Protein AF-A0A5J5BZG3-F1 (afdb_monomer_lite)

InterPro domains:
  IPR000719 Protein kinase domain [PS50011] (159-309)
  IPR001245 Serine-threonine/tyrosine-protein kinase, catalytic domain [PF07714] (169-306)
  IPR001611 Leucine-rich repeat [PF00560] (78-97)
  IPR011009 Protein kinase-like domain superfamily [SSF56112] (166-306)
  IPR013210 Leucine-rich repeat-containing N-terminal, plant-type [PF08263] (5-47)
  IPR032675 Leucine-rich repeat domain superfamily [G3DSA:3.80.10.10] (4-97)
  IPR032675 Leucine-rich repeat domain superfamily [G3DSA:3.80.10.10] (98-155)
  IPR046959 Pollen receptor-like kinase 1-6/SFR4-like [PTHR48007] (164-306)

Foldseek 3Di:
DQLLVLLLQLLVQVLVFKDQPPCLSVPDDPPDPAAQSQCPRVQFHAPDSRHSQTATGACEPRQIEGADGLSNLSNQNYAEYHPAQYAYWFDPPPDPQPPATGADDPSCVSNVNHNYAAHEQYQGAHEHDPSCLVDAPRRHHNHPRYDAHPVYHDDDPPPVQWDFQDADPQFTWTWDQDPVRFIKIKGKGDAFPDDPVRVVVLLVVQQPDDDPQAFHFSDWHDHPRITITITHDAPQGFQVCCCPPPVPVQDPVLVVQQVVSNVVVQCCQPPVDVVRWDQPDDDRNQFTAHPVSHTHGYSINSVVRDPDD

Organism: NCBI:txid561372

Structure (mmCIF, N/CA/C/O backbone):
data_AF-A0A5J5BZG3-F1
#
_entry.id   AF-A0A5J5BZG3-F1
#
loop_
_atom_site.group_PDB
_atom_site.id
_atom_site.type_symbol
_atom_site.label_atom_id
_atom_site.label_alt_id
_atom_site.label_comp_id
_atom_site.label_asym_id
_atom_site.label_entity_id
_atom_site.label_seq_id
_atom_site.pdbx_PDB_ins_code
_atom_site.Cartn_x
_atom_site.Cartn_y
_atom_site.Cartn_z
_atom_site.occupancy
_atom_site.B_iso_or_equiv
_atom_site.auth_seq_id
_atom_site.auth_comp_id
_atom_site.auth_asym_id
_atom_site.auth_atom_id
_atom_site.pdbx_PDB_model_num
ATOM 1 N N . MET A 1 1 ? -19.077 17.916 19.188 1.00 52.56 1 MET A N 1
ATOM 2 C CA . MET A 1 1 ? -19.223 18.328 17.775 1.00 52.56 1 MET A CA 1
ATOM 3 C C . MET A 1 1 ? -18.261 17.581 16.859 1.00 52.56 1 MET A C 1
ATOM 5 O O . MET A 1 1 ? -18.703 16.560 16.374 1.00 52.56 1 MET A O 1
ATOM 9 N N . ALA A 1 2 ? -16.984 17.953 16.671 1.00 61.12 2 ALA A N 1
ATOM 10 C CA . ALA A 1 2 ? -16.122 17.246 15.695 1.00 61.12 2 ALA A CA 1
ATOM 11 C C . ALA A 1 2 ? -15.891 15.746 16.009 1.00 61.12 2 ALA A C 1
ATOM 13 O O . ALA A 1 2 ? -16.157 14.901 15.169 1.00 61.12 2 ALA A O 1
ATOM 14 N N . ALA A 1 3 ? -15.498 15.399 17.243 1.00 59.00 3 ALA A N 1
ATOM 15 C CA . ALA A 1 3 ? -15.232 13.999 17.615 1.00 59.00 3 ALA A CA 1
ATOM 16 C C . ALA A 1 3 ? -16.487 13.101 17.619 1.00 59.00 3 ALA A C 1
ATOM 18 O O . ALA A 1 3 ? -16.399 11.917 17.326 1.00 59.00 3 ALA A O 1
ATOM 19 N N . GLU A 1 4 ? -17.658 13.666 17.930 1.00 66.00 4 GLU A N 1
ATOM 20 C CA . GLU A 1 4 ? -18.931 12.927 17.881 1.00 66.00 4 GLU A CA 1
ATOM 21 C C . GLU A 1 4 ? -19.358 12.652 16.435 1.00 66.00 4 GLU A C 1
ATOM 23 O O . GLU A 1 4 ? -19.972 11.628 16.158 1.00 66.00 4 GLU A O 1
ATOM 28 N N . GLU A 1 5 ? -19.025 13.551 15.506 1.00 81.44 5 GLU A N 1
ATOM 29 C CA . GLU A 1 5 ? -19.254 13.349 14.075 1.00 81.44 5 GLU A CA 1
ATOM 30 C C . GLU A 1 5 ? -18.305 12.283 13.501 1.00 81.44 5 GLU A C 1
ATOM 32 O O . GLU A 1 5 ? -18.708 11.496 12.644 1.00 81.44 5 GLU A O 1
ATOM 37 N N . ASP A 1 6 ? -17.069 12.218 14.001 1.00 88.75 6 ASP A N 1
ATOM 38 C CA . ASP A 1 6 ? -16.073 11.229 13.580 1.00 88.75 6 ASP A CA 1
ATOM 39 C C . ASP A 1 6 ? -16.427 9.808 14.043 1.00 88.75 6 ASP A C 1
ATOM 41 O O . ASP A 1 6 ? -16.359 8.878 13.240 1.00 88.75 6 ASP A O 1
ATOM 45 N N . ASP A 1 7 ? -16.887 9.626 15.286 1.00 92.25 7 ASP A N 1
ATOM 46 C CA . ASP A 1 7 ? -17.322 8.309 15.781 1.00 92.25 7 ASP A CA 1
ATOM 47 C C . ASP A 1 7 ? -18.566 7.800 15.022 1.00 92.25 7 ASP A C 1
ATOM 49 O O . ASP A 1 7 ? -18.672 6.610 14.713 1.00 92.25 7 ASP A O 1
ATOM 53 N N . VAL A 1 8 ? -19.478 8.702 14.630 1.00 92.69 8 VAL A N 1
ATOM 54 C CA . VAL A 1 8 ? -20.603 8.365 13.740 1.00 92.69 8 VAL A CA 1
ATOM 55 C C . VAL A 1 8 ? -20.098 7.916 12.366 1.00 92.69 8 VAL A C 1
ATOM 57 O O . VAL A 1 8 ? -20.497 6.850 11.899 1.00 92.69 8 VAL A O 1
ATOM 60 N N . LYS A 1 9 ? -19.199 8.681 11.729 1.00 93.94 9 LYS A N 1
ATOM 61 C CA . LYS A 1 9 ? -18.601 8.315 10.428 1.00 93.94 9 LYS A CA 1
ATOM 62 C C . LYS A 1 9 ? -17.862 6.983 10.495 1.00 93.94 9 LYS A C 1
ATOM 64 O O . LYS A 1 9 ? -17.953 6.182 9.564 1.00 93.94 9 LYS A O 1
ATOM 69 N N . CYS A 1 10 ? -17.157 6.739 11.597 1.00 95.56 10 CYS A N 1
ATOM 70 C CA . CYS A 1 10 ? -16.441 5.499 11.836 1.00 95.56 10 CYS A CA 1
ATOM 71 C C . CYS A 1 10 ? -17.393 4.296 11.777 1.00 95.56 10 CYS A C 1
ATOM 73 O O . CYS A 1 10 ? -17.202 3.401 10.949 1.00 95.56 10 CYS A O 1
ATOM 75 N N . LEU A 1 11 ? -18.455 4.316 12.592 1.00 96.31 11 LEU A N 1
ATOM 76 C CA . LEU A 1 11 ? -19.418 3.217 12.691 1.00 96.31 11 LEU A CA 1
ATOM 77 C C . LEU A 1 11 ? -20.299 3.080 11.441 1.00 96.31 11 LEU A C 1
ATOM 79 O O . LEU A 1 11 ? -20.632 1.959 11.063 1.00 96.31 11 LEU A O 1
ATOM 83 N N . GLN A 1 12 ? -20.627 4.180 10.755 1.00 95.19 12 GLN A N 1
ATOM 84 C CA . GLN A 1 12 ? -21.309 4.131 9.455 1.00 95.19 12 GLN A CA 1
ATOM 85 C C . GLN A 1 12 ? -20.473 3.398 8.405 1.00 95.19 12 GLN A C 1
ATOM 87 O O . GLN A 1 12 ? -21.002 2.568 7.669 1.00 95.19 12 GLN A O 1
ATOM 92 N N . GLY A 1 13 ? -19.169 3.680 8.345 1.00 94.69 13 GLY A N 1
ATOM 93 C CA . GLY A 1 13 ? -18.266 2.983 7.434 1.00 94.69 13 GLY A CA 1
ATOM 94 C C . GLY A 1 13 ? -18.063 1.512 7.807 1.00 94.69 13 GLY A C 1
ATOM 95 O O . GLY A 1 13 ? -17.989 0.669 6.917 1.00 94.69 13 GLY A O 1
ATOM 96 N N . VAL A 1 14 ? -18.054 1.183 9.105 1.00 95.62 14 VAL A N 1
ATOM 97 C CA . VAL A 1 14 ? -18.008 -0.214 9.570 1.00 95.62 14 VAL A CA 1
ATOM 98 C C . VAL A 1 14 ? -19.254 -0.968 9.107 1.00 95.62 14 VAL A C 1
ATOM 100 O O . VAL A 1 14 ? -19.130 -2.034 8.508 1.00 95.62 14 VAL A O 1
ATOM 103 N N . GLN A 1 15 ? -20.443 -0.395 9.321 1.00 95.81 15 GLN A N 1
ATOM 104 C CA . GLN A 1 15 ? -21.709 -1.008 8.916 1.00 95.81 15 GLN A CA 1
ATOM 105 C C . GLN A 1 15 ? -21.813 -1.189 7.395 1.00 95.81 15 GLN A C 1
ATOM 107 O O . GLN A 1 15 ? -22.369 -2.183 6.941 1.00 95.81 15 GLN A O 1
ATOM 112 N N . SER A 1 16 ? -21.318 -0.236 6.601 1.00 93.19 16 SER A N 1
ATOM 113 C CA . SER A 1 16 ? -21.444 -0.290 5.140 1.00 93.19 16 SER A CA 1
ATOM 114 C C . SER A 1 16 ? -20.407 -1.183 4.458 1.00 93.19 16 SER A C 1
ATOM 116 O O . SER A 1 16 ? -20.675 -1.687 3.369 1.00 93.19 16 SER A O 1
ATOM 118 N N . SER A 1 17 ? -19.236 -1.368 5.072 1.00 90.56 17 SER A N 1
ATOM 119 C CA . SER A 1 17 ? -18.136 -2.141 4.480 1.00 90.56 17 SER A CA 1
ATOM 120 C C . SER A 1 17 ? -18.222 -3.631 4.797 1.00 90.56 17 SER A C 1
ATOM 122 O O . SER A 1 17 ? -17.800 -4.455 3.987 1.00 90.56 17 SER A O 1
ATOM 124 N N . LEU A 1 18 ? -18.748 -3.985 5.973 1.00 92.19 18 LEU A N 1
ATOM 125 C CA . LEU A 1 18 ? -18.835 -5.371 6.418 1.00 92.19 18 LEU A CA 1
ATOM 126 C C . LEU A 1 18 ? -20.160 -5.997 5.998 1.00 92.19 18 LEU A C 1
ATOM 128 O O . LEU A 1 18 ? -21.234 -5.435 6.199 1.00 92.19 18 LEU A O 1
ATOM 132 N N . SER A 1 19 ? -20.082 -7.211 5.463 1.00 93.62 19 SER A N 1
ATOM 133 C CA . SER A 1 19 ? -21.258 -8.047 5.268 1.00 93.62 19 SER A CA 1
ATOM 134 C C . SER A 1 19 ? -21.543 -8.795 6.570 1.00 93.62 19 SER A C 1
ATOM 136 O O . SER A 1 19 ? -20.666 -9.459 7.130 1.00 93.62 19 SER A O 1
ATOM 138 N N . ASP A 1 20 ? -22.779 -8.648 7.046 1.00 93.81 20 ASP A N 1
ATOM 139 C CA . ASP A 1 20 ? -23.275 -9.085 8.351 1.00 93.81 20 ASP A CA 1
ATOM 140 C C . ASP A 1 20 ? -24.426 -10.095 8.171 1.00 93.81 20 ASP A C 1
ATOM 142 O O . ASP A 1 20 ? -25.603 -9.723 8.188 1.00 93.81 20 ASP A O 1
ATOM 146 N N . PRO A 1 21 ? -24.113 -11.391 7.975 1.00 91.00 21 PRO A N 1
ATOM 147 C CA . PRO A 1 21 ? -25.118 -12.419 7.702 1.00 91.00 21 PRO A CA 1
ATOM 148 C C . PRO A 1 21 ? -26.123 -12.614 8.842 1.00 91.00 21 PRO A C 1
ATOM 150 O O . PRO A 1 21 ? -27.221 -13.120 8.617 1.00 91.00 21 PRO A O 1
ATOM 153 N N . GLN A 1 22 ? -25.746 -12.242 10.069 1.00 89.75 22 GLN A N 1
ATOM 154 C CA . GLN A 1 22 ? -26.575 -12.400 11.263 1.00 89.75 22 GLN A CA 1
ATOM 155 C C . GLN A 1 22 ? -27.409 -11.155 11.592 1.00 89.75 22 GLN A C 1
ATOM 157 O O . GLN A 1 22 ? -28.211 -11.195 12.524 1.00 89.75 22 GLN A O 1
ATOM 162 N N . GLY A 1 23 ? -27.234 -10.057 10.854 1.00 91.75 23 GLY A N 1
ATOM 163 C CA . GLY A 1 23 ? -27.967 -8.811 11.065 1.00 91.75 23 GLY A CA 1
ATOM 164 C C . GLY A 1 23 ? -27.605 -8.062 12.356 1.00 91.75 23 GLY A C 1
ATOM 165 O O . GLY A 1 23 ? -28.369 -7.187 12.771 1.00 91.75 23 GLY A O 1
ATOM 166 N N . LYS A 1 24 ? -26.466 -8.364 12.994 1.00 90.94 24 LYS A N 1
ATOM 167 C CA . LYS A 1 24 ? -26.009 -7.719 14.239 1.00 90.94 24 LYS A CA 1
ATOM 168 C C . LYS A 1 24 ? -25.674 -6.232 14.060 1.00 90.94 24 LYS A C 1
ATOM 170 O O . LYS A 1 24 ? -26.039 -5.416 14.905 1.00 90.94 24 LYS A O 1
ATOM 175 N N . LEU A 1 25 ? -25.007 -5.881 12.965 1.00 93.25 25 LEU A N 1
ATOM 176 C CA . LEU A 1 25 ? -24.664 -4.513 12.567 1.00 93.25 25 LEU A CA 1
ATOM 177 C C . LEU A 1 25 ? -25.830 -3.828 11.850 1.00 93.25 25 LEU A C 1
ATOM 179 O O . LEU A 1 25 ? -25.986 -2.613 11.949 1.00 93.25 25 LEU A O 1
ATOM 183 N N . SER A 1 26 ? -26.683 -4.583 11.149 1.00 89.19 26 SER A N 1
ATOM 184 C CA . SER A 1 26 ? -27.848 -4.023 10.439 1.00 89.19 26 SER A CA 1
ATOM 185 C C . SER A 1 26 ? -28.837 -3.287 11.361 1.00 89.19 26 SER A C 1
ATOM 187 O O . SER A 1 26 ? -29.553 -2.389 10.921 1.00 89.19 26 SER A O 1
ATOM 189 N N . ALA A 1 27 ? -28.830 -3.618 12.657 1.00 88.94 27 ALA A N 1
ATOM 190 C CA . ALA A 1 27 ? -29.627 -2.959 13.688 1.00 88.94 27 ALA A CA 1
ATOM 191 C C . ALA A 1 27 ? -29.101 -1.567 14.093 1.00 88.94 27 ALA A C 1
ATOM 193 O O . ALA A 1 27 ? -29.793 -0.836 14.803 1.00 88.94 27 ALA A O 1
ATOM 194 N N . TRP A 1 28 ? -27.889 -1.180 13.683 1.00 93.69 28 TRP A N 1
ATOM 195 C CA . TRP A 1 28 ? -27.348 0.144 13.982 1.00 93.69 28 TRP A CA 1
ATOM 196 C C . TRP A 1 28 ? -28.079 1.206 13.160 1.00 93.69 28 TRP A C 1
ATOM 198 O O . TRP A 1 28 ? -27.994 1.245 11.932 1.00 93.69 28 TRP A O 1
ATOM 208 N N . THR A 1 29 ? -28.803 2.094 13.837 1.00 90.75 29 THR A N 1
ATOM 209 C CA . THR A 1 29 ? -29.565 3.163 13.185 1.00 90.75 29 THR A CA 1
ATOM 210 C C . THR A 1 29 ? -28.964 4.526 13.486 1.00 90.75 29 THR A C 1
ATOM 212 O O . THR A 1 29 ? -28.985 4.988 14.627 1.00 90.75 29 THR A O 1
ATOM 215 N N . PHE A 1 30 ? -28.518 5.224 12.446 1.00 90.06 30 PHE A N 1
ATOM 216 C CA . PHE A 1 30 ? -27.906 6.554 12.551 1.00 90.06 30 PHE A CA 1
ATOM 217 C C . PHE A 1 30 ? -28.902 7.719 12.409 1.00 90.06 30 PHE A C 1
ATOM 219 O O . PHE A 1 30 ? -28.502 8.858 12.199 1.00 90.06 30 PHE A O 1
ATOM 226 N N . GLN A 1 31 ? -30.208 7.444 12.491 1.00 81.88 31 GLN A N 1
ATOM 227 C CA . GLN A 1 31 ? -31.262 8.464 12.383 1.00 81.88 31 GLN A CA 1
ATOM 228 C C . GLN A 1 31 ? -31.459 9.260 13.682 1.00 81.88 31 GLN A C 1
ATOM 230 O O . GLN A 1 31 ? -32.024 10.352 13.660 1.00 81.88 31 GLN A O 1
ATOM 235 N N . ASN A 1 32 ? -31.018 8.711 14.816 1.00 71.69 32 ASN A N 1
ATOM 236 C CA . ASN A 1 32 ? -31.140 9.349 16.116 1.00 71.69 32 ASN A CA 1
ATOM 237 C C . ASN A 1 32 ? -29.931 10.263 16.374 1.00 71.69 32 ASN A C 1
ATOM 239 O O . ASN A 1 32 ? -28.793 9.822 16.271 1.00 71.69 32 ASN A O 1
ATOM 243 N N . ALA A 1 33 ? -30.184 11.524 16.728 1.00 74.19 33 ALA A N 1
ATOM 244 C CA . ALA A 1 33 ? -29.151 12.498 17.085 1.00 74.19 33 ALA A CA 1
ATOM 245 C C . ALA A 1 33 ? -29.040 12.732 18.606 1.00 74.19 33 ALA A C 1
ATOM 247 O O . ALA A 1 33 ? -28.353 13.658 19.038 1.00 74.19 33 ALA A O 1
ATOM 248 N N . SER A 1 34 ? -29.731 11.937 19.434 1.00 84.25 34 SER A N 1
ATOM 249 C CA . SER A 1 34 ? -29.639 12.046 20.891 1.00 84.25 34 SER A CA 1
ATOM 250 C C . SER A 1 34 ? -28.234 11.700 21.374 1.00 84.25 34 SER A C 1
ATOM 252 O O . SER A 1 34 ? -27.594 10.795 20.846 1.00 84.25 34 SER A O 1
ATOM 254 N N . ALA A 1 35 ? -27.752 12.373 22.413 1.00 84.88 35 ALA A N 1
ATOM 255 C CA . ALA A 1 35 ? -26.459 12.035 22.990 1.00 84.88 35 ALA A CA 1
ATOM 256 C C . ALA A 1 35 ? -26.445 10.582 23.516 1.00 84.88 35 ALA A C 1
ATOM 258 O O . ALA A 1 35 ? -27.440 10.114 24.066 1.00 84.88 35 ALA A O 1
ATOM 259 N N . GLY A 1 36 ? -25.339 9.866 23.301 1.00 86.69 36 GLY A N 1
ATOM 260 C CA . GLY A 1 36 ? -25.150 8.484 23.752 1.00 86.69 36 GLY A CA 1
ATOM 261 C C . GLY A 1 36 ? -25.873 7.412 22.926 1.00 86.69 36 GLY A C 1
ATOM 262 O O . GLY A 1 36 ? -25.855 6.240 23.300 1.00 86.69 36 GLY A O 1
ATOM 263 N N . PHE A 1 37 ? -26.514 7.751 21.800 1.00 91.19 37 PHE A N 1
ATOM 264 C CA . PHE A 1 37 ? -27.254 6.751 21.016 1.00 91.19 37 PHE A CA 1
ATOM 265 C C . PHE A 1 37 ? -26.345 5.632 20.482 1.00 91.19 37 PHE A C 1
ATOM 267 O O . PHE A 1 37 ? -26.753 4.473 20.498 1.00 91.19 37 PHE A O 1
ATOM 274 N N . LEU A 1 38 ? -25.101 5.958 20.104 1.00 91.75 38 LEU A N 1
ATOM 275 C CA . LEU A 1 38 ? -24.110 4.978 19.641 1.00 91.75 38 LEU A CA 1
ATOM 276 C C . LEU A 1 38 ? -23.821 3.902 20.693 1.00 91.75 38 LEU A C 1
ATOM 278 O O . LEU A 1 38 ? -23.546 2.762 20.346 1.00 91.75 38 LEU A O 1
ATOM 282 N N . CYS A 1 39 ? -23.928 4.244 21.977 1.00 92.56 39 CYS A N 1
ATOM 283 C CA . CYS A 1 39 ? -23.587 3.378 23.108 1.00 92.56 39 CYS A CA 1
ATOM 284 C C . CYS A 1 39 ? -24.542 2.187 23.267 1.00 92.56 39 CYS A C 1
ATOM 286 O O . CYS A 1 39 ? -24.257 1.262 24.018 1.00 92.56 39 CYS A O 1
ATOM 288 N N . HIS A 1 40 ? -25.666 2.208 22.546 1.00 92.00 40 HIS A N 1
ATOM 289 C CA . HIS A 1 40 ? -26.657 1.136 22.521 1.00 92.00 40 HIS A CA 1
ATOM 290 C C . HIS A 1 40 ? -26.430 0.146 21.373 1.00 92.00 40 HIS A C 1
ATOM 292 O O . HIS A 1 40 ? -27.146 -0.849 21.263 1.00 92.00 40 HIS A O 1
ATOM 298 N N . PHE A 1 41 ? -25.476 0.425 20.485 1.00 95.25 41 PHE A N 1
ATOM 299 C CA . PHE A 1 41 ? -25.154 -0.469 19.387 1.00 95.25 41 PHE A CA 1
ATOM 300 C C . PHE A 1 41 ? -24.452 -1.723 19.902 1.00 95.25 41 PHE A C 1
ATOM 302 O O . PHE A 1 41 ? -23.633 -1.683 20.820 1.00 95.25 41 PHE A O 1
ATOM 309 N N . VAL A 1 42 ? -24.783 -2.861 19.295 1.00 95.31 42 VAL A N 1
ATOM 310 C CA . VAL A 1 42 ? -24.149 -4.144 19.614 1.00 95.31 42 VAL A CA 1
ATOM 311 C C . VAL A 1 42 ? -22.637 -4.014 19.441 1.00 95.31 42 VAL A C 1
ATOM 313 O O . VAL A 1 42 ? -22.180 -3.542 18.405 1.00 95.31 42 VAL A O 1
ATOM 316 N N . GLY A 1 43 ? -21.874 -4.427 20.454 1.00 95.69 43 GLY A N 1
ATOM 317 C CA . GLY A 1 43 ? -20.412 -4.372 20.427 1.00 95.69 43 GLY A CA 1
ATOM 318 C C . GLY A 1 43 ? -19.813 -2.982 20.657 1.00 95.69 43 GLY A C 1
ATOM 319 O O . GLY A 1 43 ? -18.597 -2.849 20.648 1.00 95.69 43 GLY A O 1
ATOM 320 N N . VAL A 1 44 ? -20.613 -1.939 20.889 1.00 96.69 44 VAL A N 1
ATOM 321 C CA . VAL A 1 44 ? -20.111 -0.581 21.132 1.00 96.69 44 VAL A CA 1
ATOM 322 C C . VAL A 1 44 ? -20.104 -0.269 22.626 1.00 96.69 44 VAL A C 1
ATOM 324 O O . VAL A 1 44 ? -21.093 -0.460 23.324 1.00 96.69 44 VAL A O 1
ATOM 327 N N . THR A 1 45 ? -18.989 0.264 23.129 1.00 96.25 45 THR A N 1
ATOM 328 C CA . THR A 1 45 ? -18.924 0.891 24.458 1.00 96.25 45 THR A CA 1
ATOM 329 C C . THR A 1 45 ? -18.429 2.323 24.343 1.00 96.25 45 THR A C 1
ATOM 331 O O . THR A 1 45 ? -17.394 2.597 23.725 1.00 96.25 45 THR A O 1
ATOM 334 N N . CYS A 1 46 ? -19.142 3.240 24.990 1.00 94.56 46 CYS A N 1
ATOM 335 C CA . CYS A 1 46 ? -18.770 4.645 25.067 1.00 94.56 46 CYS A CA 1
ATOM 336 C C . CYS A 1 46 ? -18.065 4.996 26.375 1.00 94.56 46 CYS A C 1
ATOM 338 O O . CYS A 1 46 ? -18.133 4.272 27.365 1.00 94.56 46 CYS A O 1
ATOM 340 N N . TRP A 1 47 ? -17.422 6.163 26.396 1.00 91.88 47 TRP A N 1
ATOM 341 C CA . TRP A 1 47 ? -16.867 6.740 27.621 1.00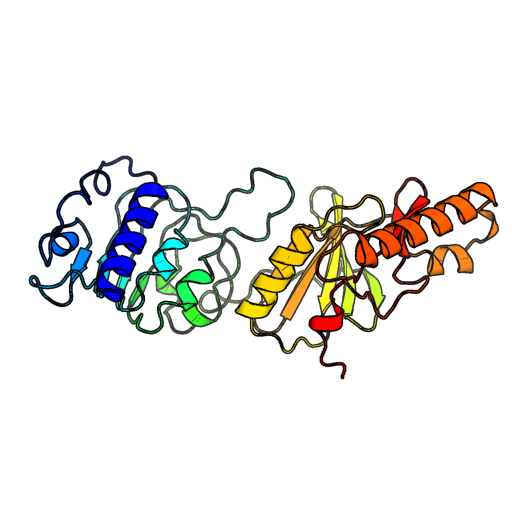 91.88 47 TRP A CA 1
ATOM 342 C C . TRP A 1 47 ? -17.934 6.977 28.703 1.00 91.88 47 TRP A C 1
ATOM 344 O O . TRP A 1 47 ? -17.666 6.779 29.886 1.00 91.88 47 TRP A O 1
ATOM 354 N N . ASN A 1 48 ? -19.129 7.421 28.302 1.00 88.75 48 ASN A N 1
ATOM 355 C CA . ASN A 1 48 ? -20.329 7.500 29.132 1.00 88.75 48 ASN A CA 1
ATOM 356 C C . ASN A 1 48 ? -21.585 7.520 28.243 1.00 88.75 48 ASN A C 1
ATOM 358 O O . ASN A 1 48 ? -21.492 7.814 27.053 1.00 88.75 48 ASN A O 1
ATOM 362 N N . ASP A 1 49 ? -22.754 7.298 28.842 1.00 85.88 49 ASP A N 1
ATOM 363 C CA . ASP A 1 49 ? -24.046 7.252 28.132 1.00 85.88 49 ASP A CA 1
ATOM 364 C C . ASP A 1 49 ? -24.600 8.638 27.756 1.00 85.88 49 ASP A C 1
ATOM 366 O O . ASP A 1 49 ? -25.721 8.764 27.273 1.00 85.88 49 ASP A O 1
ATOM 370 N N . GLN A 1 50 ? -23.840 9.705 28.009 1.00 86.19 50 GLN A N 1
ATOM 371 C CA . GLN A 1 50 ? -24.237 11.092 27.753 1.00 86.19 50 GLN A CA 1
ATOM 372 C C . GLN A 1 50 ? -23.501 11.688 26.548 1.00 86.19 50 GLN A C 1
ATOM 374 O O . GLN A 1 50 ? -23.692 12.863 26.243 1.00 86.19 50 GLN A O 1
ATOM 379 N N . GLN A 1 51 ? -22.620 10.930 25.888 1.00 86.38 51 GLN A N 1
ATOM 380 C CA . GLN A 1 51 ? -21.806 11.397 24.767 1.00 86.38 51 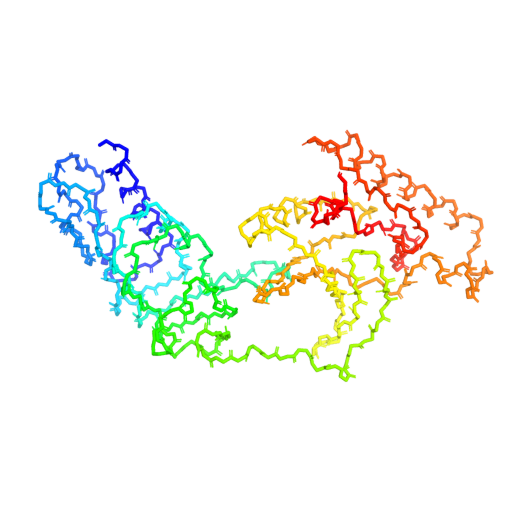GLN A CA 1
ATOM 381 C C . GLN A 1 51 ? -21.634 10.290 23.733 1.00 86.38 51 GLN A C 1
ATOM 383 O O . GLN A 1 51 ? -21.430 9.128 24.070 1.00 86.38 51 GLN A O 1
ATOM 388 N N . ASN A 1 52 ? -21.632 10.668 22.457 1.00 87.62 52 ASN A N 1
ATOM 389 C CA . ASN A 1 52 ? -21.331 9.760 21.348 1.00 87.62 52 ASN A CA 1
ATOM 390 C C . ASN A 1 52 ? -19.815 9.591 21.207 1.00 87.62 52 ASN A C 1
ATOM 392 O O . ASN A 1 52 ? -19.246 9.973 20.192 1.00 87.62 52 ASN A O 1
ATOM 396 N N . ARG A 1 53 ? -19.163 9.111 22.273 1.00 91.31 53 ARG A N 1
ATOM 397 C CA . ARG A 1 53 ? -17.707 8.980 22.349 1.00 91.31 53 ARG A CA 1
ATOM 398 C C . ARG A 1 53 ? -17.304 7.523 22.498 1.00 91.31 53 ARG A C 1
ATOM 400 O O . ARG A 1 53 ? -17.288 7.007 23.619 1.00 91.31 53 ARG A O 1
ATOM 407 N N . LEU A 1 54 ? -16.951 6.896 21.385 1.00 94.38 54 LEU A N 1
ATOM 408 C CA . LEU A 1 54 ? -16.616 5.479 21.299 1.00 94.38 54 LEU A CA 1
ATOM 409 C C . LEU A 1 54 ? -15.243 5.190 21.924 1.00 94.38 54 LEU A C 1
ATOM 411 O O . LEU A 1 54 ? -14.246 5.828 21.595 1.00 94.38 54 LEU A O 1
ATOM 415 N N . ILE A 1 55 ? -15.172 4.210 22.826 1.00 96.31 55 ILE A N 1
ATOM 416 C CA . ILE A 1 55 ? -13.905 3.774 23.442 1.00 96.31 55 ILE A CA 1
ATOM 417 C C . ILE A 1 55 ? -13.616 2.288 23.246 1.00 96.31 55 ILE A C 1
ATOM 419 O O . ILE A 1 55 ? -12.450 1.902 23.327 1.00 96.31 55 ILE A O 1
ATOM 423 N N . SER A 1 56 ? -14.636 1.472 22.980 1.00 97.81 56 SER A N 1
ATOM 424 C CA . SER A 1 56 ? -14.465 0.065 22.628 1.00 97.81 56 SER A CA 1
ATOM 425 C C . SER A 1 56 ? -15.408 -0.351 21.506 1.00 97.81 56 SER A C 1
ATOM 427 O O . SER A 1 56 ? -16.581 0.029 21.521 1.00 97.81 56 SER A O 1
ATOM 429 N N . LEU A 1 57 ? -14.875 -1.138 20.574 1.00 98.06 57 LEU A N 1
ATOM 430 C CA . LEU A 1 57 ? -15.600 -1.804 19.505 1.00 98.06 57 LEU A CA 1
ATOM 431 C C . LEU A 1 57 ? -15.272 -3.307 19.540 1.00 98.06 57 LEU A C 1
ATOM 433 O O . LEU A 1 57 ? -14.190 -3.717 19.130 1.00 98.06 57 LEU A O 1
ATOM 437 N N . GLU A 1 58 ? -16.208 -4.106 20.043 1.00 98.00 58 GLU A N 1
ATOM 438 C CA . GLU A 1 58 ? -16.098 -5.552 20.258 1.00 98.00 58 GLU A CA 1
ATOM 439 C C . GLU A 1 58 ? -17.023 -6.285 19.269 1.00 98.00 58 GLU A C 1
ATOM 441 O O . GLU A 1 58 ? -18.211 -6.488 19.530 1.00 98.00 58 GLU A O 1
ATOM 446 N N . LEU A 1 59 ? -16.493 -6.649 18.102 1.00 96.88 59 LEU A N 1
ATOM 447 C CA . LEU A 1 59 ? -17.214 -7.333 17.020 1.00 96.88 59 LEU A CA 1
ATOM 448 C C . LEU A 1 59 ? -16.739 -8.779 16.818 1.00 96.88 59 LEU A C 1
ATOM 450 O O . LEU A 1 59 ? -16.890 -9.342 15.731 1.00 96.88 59 LEU A O 1
ATOM 454 N N . GLY A 1 60 ? -16.152 -9.378 17.855 1.00 96.00 60 GLY A N 1
ATOM 455 C CA . GLY A 1 60 ? -15.700 -10.763 17.832 1.00 96.00 60 GLY A CA 1
ATOM 456 C C . GLY A 1 60 ? -16.850 -11.763 17.668 1.00 96.00 60 GLY A C 1
ATOM 457 O O . GLY A 1 60 ? -17.964 -11.533 18.143 1.00 96.00 60 GLY A O 1
ATOM 458 N N . GLU A 1 61 ? -16.586 -12.883 16.989 1.00 95.94 61 GLU A N 1
ATOM 459 C CA . GLU A 1 61 ? -17.534 -14.007 16.854 1.00 95.94 61 GLU A CA 1
ATOM 460 C C . GLU A 1 61 ? -18.892 -13.610 16.229 1.00 95.94 61 GLU A C 1
ATOM 462 O O . GLU A 1 61 ? -19.972 -14.094 16.597 1.00 95.94 61 GLU A O 1
ATOM 467 N N . MET A 1 62 ? -18.866 -12.695 15.259 1.00 95.00 62 MET A N 1
ATOM 468 C CA . MET A 1 62 ? -20.068 -12.177 14.601 1.00 95.00 62 MET A CA 1
ATOM 469 C C . MET A 1 62 ? -20.325 -12.764 13.207 1.00 95.00 62 MET A C 1
ATOM 471 O O . MET A 1 62 ? -21.352 -12.448 12.611 1.00 95.00 62 MET A O 1
ATOM 475 N N . GLN A 1 63 ? -19.461 -13.664 12.719 1.00 94.62 63 GLN A N 1
ATOM 476 C CA . GLN A 1 63 ? -19.501 -14.213 11.350 1.00 94.62 63 GLN A CA 1
ATOM 477 C C . GLN A 1 63 ? -19.451 -13.119 10.271 1.00 94.62 63 GLN A C 1
ATOM 479 O O . GLN A 1 63 ? -19.998 -13.277 9.179 1.00 94.62 63 GLN A O 1
ATOM 484 N N . LEU A 1 64 ? -18.804 -11.997 10.588 1.00 94.56 64 LEU A N 1
ATOM 485 C CA . LEU A 1 64 ? -18.649 -10.885 9.661 1.00 94.56 64 LEU A CA 1
ATOM 486 C C . LEU A 1 64 ? -17.741 -11.300 8.506 1.00 94.56 64 LEU A C 1
ATOM 488 O O . LEU A 1 64 ? -16.796 -12.070 8.679 1.00 94.56 64 LEU A O 1
ATOM 492 N N . THR A 1 65 ? -18.045 -10.774 7.326 1.00 92.88 65 THR A N 1
ATOM 493 C CA . THR A 1 65 ? -17.305 -11.015 6.082 1.00 92.88 65 THR A CA 1
ATOM 494 C C . THR A 1 65 ? -16.935 -9.682 5.438 1.00 92.88 65 THR A C 1
ATOM 496 O O . THR A 1 65 ? -17.570 -8.661 5.708 1.00 92.88 65 THR A O 1
ATOM 499 N N . GLY A 1 66 ? -15.929 -9.692 4.567 1.00 89.62 66 GLY A N 1
ATOM 500 C CA . GLY A 1 66 ? -15.413 -8.490 3.910 1.00 89.62 66 GLY A CA 1
ATOM 501 C C . GLY A 1 66 ? -14.055 -8.064 4.457 1.00 89.62 66 GLY A C 1
ATOM 502 O O . GLY A 1 66 ? -13.362 -8.849 5.104 1.00 89.62 66 GLY A O 1
ATOM 503 N N . GLU A 1 67 ? -13.674 -6.827 4.157 1.00 89.50 67 GLU A N 1
ATOM 504 C CA . GLU A 1 67 ? -12.374 -6.255 4.518 1.00 89.50 67 GLU A CA 1
ATOM 505 C C . GLU A 1 67 ? -12.456 -5.467 5.826 1.00 89.50 67 GLU A C 1
ATOM 507 O O . GLU A 1 67 ? -13.501 -4.907 6.158 1.00 89.50 67 GLU A O 1
ATOM 512 N N . ILE A 1 68 ? -11.341 -5.380 6.560 1.00 92.44 68 ILE A N 1
ATOM 513 C CA . ILE A 1 68 ? -11.259 -4.464 7.704 1.00 92.44 68 ILE A CA 1
ATOM 514 C C . ILE A 1 68 ? -11.438 -3.028 7.175 1.00 92.44 68 ILE A C 1
ATOM 516 O O . ILE A 1 68 ? -10.659 -2.606 6.323 1.00 92.44 68 ILE A O 1
ATOM 520 N N . PRO A 1 69 ? -12.432 -2.267 7.663 1.00 91.94 69 PRO A N 1
ATOM 521 C CA . PRO A 1 69 ? -12.785 -0.989 7.064 1.00 91.94 69 PRO A CA 1
ATOM 522 C C . PRO A 1 69 ? -11.822 0.135 7.452 1.00 91.94 69 PRO A C 1
ATOM 524 O O . PRO A 1 69 ? -11.616 0.420 8.633 1.00 91.94 69 PRO A O 1
ATOM 527 N N . ASP A 1 70 ? -11.339 0.872 6.451 1.00 90.00 70 ASP A N 1
ATOM 528 C CA . ASP A 1 70 ? -10.517 2.078 6.625 1.00 90.00 70 ASP A CA 1
ATOM 529 C C . ASP A 1 70 ? -11.223 3.175 7.433 1.00 90.00 70 ASP A C 1
ATOM 531 O O . ASP A 1 70 ? -10.570 4.035 8.024 1.00 90.00 70 ASP A O 1
ATOM 535 N N . SER A 1 71 ? -12.561 3.151 7.512 1.00 93.69 71 SER A N 1
ATOM 536 C CA . SER A 1 71 ? -13.340 4.085 8.334 1.00 93.69 71 SER A CA 1
ATOM 537 C C . SER A 1 71 ? -13.014 3.993 9.821 1.00 93.69 71 SER A C 1
ATOM 539 O O . SER A 1 71 ? -13.228 4.970 10.539 1.00 93.69 71 SER A O 1
ATOM 541 N N . LEU A 1 72 ? -12.431 2.878 10.280 1.00 95.19 72 LEU A N 1
ATOM 542 C CA . LEU A 1 72 ? -11.883 2.762 11.631 1.00 95.19 72 LEU A CA 1
ATOM 543 C C . LEU A 1 72 ? -10.883 3.878 11.938 1.00 95.19 72 LEU A C 1
ATOM 545 O O . LEU A 1 72 ? -10.733 4.249 13.098 1.00 95.19 72 LEU A O 1
ATOM 549 N N . GLN A 1 73 ? -10.278 4.499 10.920 1.00 92.88 73 GLN A N 1
ATOM 550 C CA . GLN A 1 73 ? -9.394 5.637 11.120 1.00 92.88 73 GLN A CA 1
ATOM 551 C C . GLN A 1 73 ? -10.041 6.826 11.840 1.00 92.88 73 GLN A C 1
ATOM 553 O O . GLN A 1 73 ? -9.311 7.619 12.435 1.00 92.88 73 GLN A O 1
ATOM 558 N N . TYR A 1 74 ? -11.368 6.975 11.760 1.00 94.88 74 TYR A N 1
ATOM 559 C CA . TYR A 1 74 ? -12.107 8.081 12.374 1.00 94.88 74 TYR A CA 1
ATOM 560 C C . TYR A 1 74 ? -12.361 7.858 13.874 1.00 94.88 74 TYR A C 1
ATOM 562 O O . TYR A 1 74 ? -12.608 8.810 14.607 1.00 94.88 74 TYR A O 1
ATOM 570 N N . CYS A 1 75 ? -12.214 6.625 14.368 1.00 93.94 75 CYS A N 1
ATOM 571 C CA . CYS A 1 75 ? -12.393 6.262 15.774 1.00 93.94 75 CYS A CA 1
ATOM 572 C C . CYS A 1 75 ? -11.187 6.678 16.660 1.00 93.94 75 CYS A C 1
ATOM 574 O O . CYS A 1 75 ? -10.623 5.877 17.403 1.00 93.94 75 CYS A O 1
ATOM 576 N N . HIS A 1 76 ? -10.745 7.938 16.607 1.00 91.12 76 HIS A N 1
ATOM 577 C CA . HIS A 1 76 ? -9.461 8.406 17.166 1.00 91.12 76 HIS A CA 1
ATOM 578 C C . HIS A 1 76 ? -9.236 8.155 18.668 1.00 91.12 76 HIS A C 1
ATOM 580 O O . HIS A 1 76 ? -8.099 8.198 19.152 1.00 91.12 76 HIS A O 1
ATOM 586 N N . VAL A 1 77 ? -10.310 7.962 19.435 1.00 93.44 77 VAL A N 1
ATOM 587 C CA . VAL A 1 77 ? -10.255 7.764 20.891 1.00 93.44 77 VAL A CA 1
ATOM 588 C C . VAL A 1 77 ? -10.415 6.309 21.329 1.00 93.44 77 VAL A C 1
ATOM 590 O O . VAL A 1 77 ? -10.372 6.051 22.536 1.00 93.44 77 VAL A O 1
ATOM 593 N N . LEU A 1 78 ? -10.535 5.385 20.370 1.00 96.38 78 LEU A N 1
ATOM 594 C CA . LEU A 1 78 ? -10.708 3.958 20.608 1.00 96.38 78 LEU A CA 1
ATOM 595 C C . LEU A 1 78 ? -9.543 3.385 21.423 1.00 96.38 78 LEU A C 1
ATOM 597 O O . LEU A 1 78 ? -8.371 3.664 21.165 1.00 96.38 78 LEU A O 1
ATOM 601 N N . GLN A 1 79 ? -9.884 2.590 22.431 1.00 97.25 79 GLN A N 1
ATOM 602 C CA . GLN A 1 79 ? -8.942 1.939 23.342 1.00 97.25 79 GLN A CA 1
ATOM 603 C C . GLN A 1 79 ? -8.951 0.419 23.187 1.00 97.25 79 GLN A C 1
ATOM 605 O O . GLN A 1 79 ? -7.949 -0.217 23.513 1.00 97.25 79 GLN A O 1
ATOM 610 N N . SER A 1 80 ? -10.053 -0.150 22.695 1.00 98.12 80 SER A N 1
ATOM 611 C CA . SER A 1 80 ? -10.218 -1.582 22.456 1.00 98.12 80 SER A CA 1
ATOM 612 C C . SER A 1 80 ? -10.880 -1.815 21.100 1.00 98.12 80 SER A C 1
ATOM 614 O O . SER A 1 80 ? -11.871 -1.156 20.779 1.00 98.12 80 SER A O 1
ATOM 616 N N . LEU A 1 81 ? -10.295 -2.708 20.305 1.00 98.19 81 LEU A N 1
ATOM 617 C CA . LEU A 1 81 ? -10.824 -3.162 19.023 1.00 98.19 81 LEU A CA 1
ATOM 618 C C . LEU A 1 81 ? -10.697 -4.683 18.949 1.00 98.19 81 LEU A C 1
ATOM 620 O O . LEU A 1 81 ? -9.583 -5.198 18.878 1.00 98.19 81 LEU A O 1
ATOM 624 N N . ASP A 1 82 ? -11.821 -5.384 18.915 1.00 98.31 82 ASP A N 1
ATOM 625 C CA . ASP A 1 82 ? -11.860 -6.827 18.693 1.00 98.31 82 ASP A CA 1
ATOM 626 C C . ASP A 1 82 ? -12.654 -7.137 17.425 1.00 98.31 82 ASP A C 1
ATOM 628 O O . ASP A 1 82 ? -13.840 -6.830 17.319 1.00 98.31 82 ASP A O 1
ATOM 632 N N . LEU A 1 83 ? -11.979 -7.732 16.448 1.00 97.31 83 LEU A N 1
ATOM 633 C CA . LEU A 1 83 ? -12.554 -8.240 15.203 1.00 97.31 83 LEU A CA 1
ATOM 634 C C . LEU A 1 83 ? -12.316 -9.753 15.067 1.00 97.31 83 LEU A C 1
ATOM 636 O O . LEU A 1 83 ? -12.429 -10.307 13.969 1.00 97.31 83 LEU A O 1
ATOM 640 N N . SER A 1 84 ? -11.927 -10.424 16.151 1.00 97.50 84 SER A N 1
ATOM 641 C CA . SER A 1 84 ? -11.486 -11.812 16.126 1.00 97.50 84 SER A CA 1
ATOM 642 C C . SER A 1 84 ? -12.605 -12.806 15.826 1.00 97.50 84 SER A C 1
ATOM 644 O O . SER A 1 84 ? -13.790 -12.532 16.012 1.00 97.50 84 SER A O 1
ATOM 646 N N . SER A 1 85 ? -12.230 -13.992 15.353 1.00 97.38 85 SER A N 1
ATOM 647 C CA . SER A 1 85 ? -13.163 -15.097 15.111 1.00 97.38 85 SER A CA 1
ATOM 648 C C . SER A 1 85 ? -14.298 -14.708 14.156 1.00 97.38 85 SER A C 1
ATOM 650 O O . SER A 1 85 ? -15.473 -15.004 14.385 1.00 97.38 85 SER A O 1
ATOM 652 N N . ASN A 1 86 ? -13.938 -14.013 13.080 1.00 95.62 86 ASN A N 1
ATOM 653 C CA . ASN A 1 86 ? -14.820 -13.685 11.968 1.00 95.62 86 ASN A CA 1
ATOM 654 C C . ASN A 1 86 ? -14.283 -14.338 10.684 1.00 95.62 86 ASN A C 1
ATOM 656 O O . ASN A 1 86 ? -13.330 -15.112 10.705 1.00 95.62 86 ASN A O 1
ATOM 660 N N . ASN A 1 87 ? -14.921 -14.055 9.553 1.00 92.56 87 ASN A N 1
ATOM 661 C CA . ASN A 1 87 ? -14.466 -14.484 8.236 1.00 92.56 87 ASN A CA 1
ATOM 662 C C . ASN A 1 87 ? -14.009 -13.260 7.425 1.00 92.56 87 ASN A C 1
ATOM 664 O O . ASN A 1 87 ? -14.348 -13.107 6.246 1.00 92.56 87 ASN A O 1
ATOM 668 N N . LEU A 1 88 ? -13.304 -12.340 8.097 1.00 92.12 88 LEU A N 1
ATOM 669 C CA . LEU A 1 88 ? -12.730 -11.161 7.462 1.00 92.12 88 LEU A CA 1
ATOM 670 C C . LEU A 1 88 ? -11.541 -11.592 6.616 1.00 92.12 88 LEU A C 1
ATOM 672 O O . LEU A 1 88 ? -10.681 -12.347 7.069 1.00 92.12 88 LEU A O 1
ATOM 676 N N . SER A 1 89 ? -11.480 -11.081 5.398 1.00 85.50 89 SER A N 1
ATOM 677 C CA . SER A 1 89 ? -10.384 -11.330 4.477 1.00 85.50 89 SER A CA 1
ATOM 678 C C . SER A 1 89 ? -9.698 -10.022 4.123 1.00 85.50 89 SER A C 1
ATOM 680 O O . SER A 1 89 ? -10.257 -8.936 4.251 1.00 85.50 89 SER A O 1
ATOM 682 N N . GLY A 1 90 ? -8.469 -10.124 3.635 1.00 69.44 90 GLY A N 1
ATOM 683 C CA . GLY A 1 90 ? -7.845 -9.005 2.944 1.00 69.44 90 GLY A CA 1
ATOM 684 C C . GLY A 1 90 ? -8.578 -8.634 1.659 1.00 69.44 90 GLY A C 1
ATOM 685 O O . GLY A 1 90 ? -9.403 -9.409 1.166 1.00 69.44 90 GLY A O 1
ATOM 686 N N . SER A 1 91 ? -8.212 -7.494 1.075 1.00 57.25 91 SER A N 1
ATOM 687 C CA . SER A 1 91 ? -8.659 -7.126 -0.261 1.00 57.25 91 SER A CA 1
ATOM 688 C C . SER A 1 91 ? -8.394 -8.250 -1.250 1.00 57.25 91 SER A C 1
ATOM 690 O O . SER A 1 91 ? -7.247 -8.635 -1.471 1.00 57.25 91 SER A O 1
ATOM 692 N N . ILE A 1 92 ? -9.463 -8.801 -1.828 1.00 45.16 92 ILE A N 1
ATOM 693 C CA . ILE A 1 92 ? -9.376 -9.709 -2.971 1.00 45.16 92 ILE A CA 1
ATOM 694 C C . ILE A 1 92 ? -9.264 -8.786 -4.183 1.00 45.16 92 ILE A C 1
ATOM 696 O O . ILE A 1 92 ? -10.268 -8.189 -4.575 1.00 45.16 92 ILE A O 1
ATOM 700 N N . PRO A 1 93 ? -8.080 -8.600 -4.788 1.00 44.44 93 PRO A N 1
ATOM 701 C CA . PRO A 1 93 ? -7.970 -7.686 -5.907 1.00 44.44 93 PRO A CA 1
ATOM 702 C C . PRO A 1 93 ? -8.750 -8.293 -7.072 1.00 44.44 93 PRO A C 1
ATOM 704 O O . PRO A 1 93 ? -8.406 -9.368 -7.563 1.00 44.44 93 PRO A O 1
ATOM 707 N N . THR A 1 94 ? -9.781 -7.599 -7.547 1.00 39.22 94 THR A N 1
ATOM 708 C CA . THR A 1 94 ? -10.530 -7.947 -8.768 1.00 39.22 94 THR A CA 1
ATOM 709 C C . THR A 1 94 ? -9.697 -7.800 -10.047 1.00 39.22 94 THR A C 1
ATOM 711 O O . THR A 1 94 ? -10.173 -8.088 -11.137 1.00 39.22 94 THR A O 1
ATOM 714 N N . GLU A 1 95 ? -8.425 -7.427 -9.927 1.00 37.59 95 GLU A N 1
ATOM 715 C CA . GLU A 1 95 ? -7.473 -7.260 -11.015 1.00 37.59 95 GLU A CA 1
ATOM 716 C C . GLU A 1 95 ? -6.125 -7.865 -10.599 1.00 37.59 95 GLU A C 1
ATOM 718 O O . GLU A 1 95 ? -5.701 -7.744 -9.451 1.00 37.59 95 GLU A O 1
ATOM 723 N N . ILE A 1 96 ? -5.411 -8.473 -11.551 1.00 40.78 96 ILE A N 1
ATOM 724 C CA . ILE A 1 96 ? -4.114 -9.180 -11.412 1.00 40.78 96 ILE A CA 1
ATOM 725 C C . ILE A 1 96 ? -3.014 -8.345 -10.696 1.00 40.78 96 ILE A C 1
ATOM 727 O O . ILE A 1 96 ? -1.958 -8.864 -10.330 1.00 40.78 96 ILE A O 1
ATOM 731 N N . TYR A 1 97 ? -3.264 -7.064 -10.430 1.00 38.47 97 TYR A N 1
ATOM 732 C CA . TYR A 1 97 ? -2.306 -6.066 -9.980 1.00 38.47 97 TYR A CA 1
ATOM 733 C C . TYR A 1 97 ? -2.297 -5.710 -8.490 1.00 38.47 97 TYR A C 1
ATOM 735 O O . TYR A 1 97 ? -1.820 -4.635 -8.185 1.00 38.47 97 TYR A O 1
ATOM 743 N N . ASN A 1 98 ? -2.730 -6.554 -7.544 1.00 36.56 98 ASN A N 1
ATOM 744 C CA . ASN A 1 98 ? -2.459 -6.267 -6.116 1.00 36.56 98 ASN A CA 1
ATOM 745 C C . ASN A 1 98 ? -2.418 -7.498 -5.193 1.00 36.56 98 ASN A C 1
ATOM 747 O O . ASN A 1 98 ? -2.948 -7.487 -4.088 1.00 36.56 98 ASN A O 1
ATOM 751 N N . LYS A 1 99 ? -1.687 -8.557 -5.567 1.00 37.09 99 LYS A N 1
ATOM 752 C CA . LYS A 1 99 ? -1.376 -9.680 -4.645 1.00 37.09 99 LYS A CA 1
ATOM 753 C C . LYS A 1 99 ? -0.464 -9.298 -3.450 1.00 37.09 99 LYS A C 1
ATOM 755 O O . LYS A 1 99 ? 0.145 -10.174 -2.845 1.00 37.09 99 LYS A O 1
ATOM 760 N N . LEU A 1 100 ? -0.316 -8.009 -3.135 1.00 42.88 100 LEU A N 1
ATOM 761 C CA . LEU A 1 100 ? 0.569 -7.486 -2.084 1.00 42.88 100 LEU A CA 1
ATOM 762 C C . LEU A 1 100 ? -0.181 -6.747 -0.968 1.00 42.88 100 LEU A C 1
ATOM 764 O O . LEU A 1 100 ? 0.446 -6.334 0.004 1.00 42.88 100 LEU A O 1
ATOM 768 N N . SER A 1 101 ? -1.501 -6.599 -1.081 1.00 44.22 101 SER A N 1
ATOM 769 C CA . SER A 1 101 ? -2.326 -5.897 -0.101 1.00 44.22 101 SER A CA 1
ATOM 770 C C . SER A 1 101 ? -3.612 -6.678 0.141 1.00 44.22 101 SER A C 1
ATOM 772 O O . SER A 1 101 ? -4.569 -6.569 -0.616 1.00 44.22 101 SER A O 1
ATOM 774 N N . GLY A 1 102 ? -3.581 -7.479 1.201 1.00 50.19 102 GLY A N 1
ATOM 775 C CA . GLY A 1 102 ? -4.743 -8.063 1.872 1.00 50.19 102 GLY A CA 1
ATOM 776 C C . GLY A 1 102 ? -4.621 -7.903 3.394 1.00 50.19 102 GLY A C 1
ATOM 777 O O . GLY A 1 102 ? -5.047 -8.767 4.160 1.00 50.19 102 GLY A O 1
ATOM 778 N N . SER A 1 103 ? -3.930 -6.834 3.797 1.00 72.50 103 SER A N 1
ATOM 779 C CA . SER A 1 103 ? -3.399 -6.597 5.134 1.00 72.50 103 SER A CA 1
ATOM 780 C C . SER A 1 103 ? -4.384 -5.872 6.029 1.00 72.50 103 SER A C 1
ATOM 782 O O . SER A 1 103 ? -5.294 -5.191 5.567 1.00 72.50 103 SER A O 1
ATOM 784 N N . ILE A 1 104 ? -4.109 -5.937 7.326 1.00 87.94 104 ILE A N 1
ATOM 785 C CA . ILE A 1 104 ? -4.641 -4.989 8.299 1.00 87.94 104 ILE A CA 1
ATOM 786 C C . ILE A 1 104 ? -4.347 -3.562 7.784 1.00 87.94 104 ILE A C 1
ATOM 788 O O . ILE A 1 104 ? -3.180 -3.275 7.483 1.00 87.94 104 ILE A O 1
ATOM 792 N N . PRO A 1 105 ? -5.362 -2.691 7.626 1.00 87.12 105 PRO A N 1
ATOM 793 C CA . PRO A 1 105 ? -5.185 -1.402 6.971 1.00 87.12 105 PRO A CA 1
ATOM 794 C C . PRO A 1 105 ? -4.257 -0.500 7.783 1.00 87.12 105 PRO A C 1
ATOM 796 O O . PRO A 1 105 ? -4.288 -0.474 9.020 1.00 87.12 105 PRO A O 1
ATOM 799 N N . TYR A 1 106 ? -3.400 0.251 7.087 1.00 83.19 106 TYR A N 1
ATOM 800 C CA . TYR A 1 106 ? -2.461 1.160 7.751 1.00 83.19 106 TYR A CA 1
ATOM 801 C C . TYR A 1 106 ? -3.201 2.332 8.415 1.00 83.19 106 TYR A C 1
ATOM 803 O O . TYR A 1 106 ? -2.697 2.971 9.337 1.00 83.19 106 TYR A O 1
ATOM 811 N N . GLU A 1 107 ? -4.420 2.595 7.969 1.00 87.25 107 GLU A N 1
ATOM 812 C CA . GLU A 1 107 ? -5.384 3.569 8.454 1.00 87.25 107 GLU A CA 1
ATOM 813 C C . GLU A 1 107 ? -5.646 3.410 9.961 1.00 87.25 107 GLU A C 1
ATOM 815 O O . GLU A 1 107 ? -5.813 4.413 10.656 1.00 87.25 107 GLU A O 1
ATOM 820 N N . LEU A 1 108 ? -5.522 2.190 10.511 1.00 90.88 108 LEU A N 1
ATOM 821 C CA . LEU A 1 108 ? -5.586 1.955 11.961 1.00 90.88 108 LEU A CA 1
ATOM 822 C C . LEU A 1 108 ? -4.431 2.603 12.742 1.00 90.88 108 LEU A C 1
ATOM 824 O O . LEU A 1 108 ? -4.513 2.717 13.962 1.00 90.88 108 LEU A O 1
ATOM 828 N N . SER A 1 109 ? -3.376 3.091 12.080 1.00 89.31 109 SER A N 1
ATOM 829 C CA . SER A 1 109 ? -2.326 3.891 12.731 1.00 89.31 109 SER A CA 1
ATOM 830 C C . SER A 1 109 ? -2.851 5.202 13.320 1.00 89.31 109 SER A C 1
ATOM 832 O O . SER A 1 109 ? -2.178 5.806 14.156 1.00 89.31 109 SER A O 1
ATOM 834 N N . SER A 1 110 ? -4.046 5.657 12.922 1.00 91.06 110 SER A N 1
ATOM 835 C CA . SER A 1 110 ? -4.690 6.809 13.558 1.00 91.06 110 SER A CA 1
ATOM 836 C C . SER A 1 110 ? -5.230 6.490 14.959 1.00 91.06 110 SER A C 1
ATOM 838 O O . SER A 1 110 ? -5.493 7.418 15.730 1.00 91.06 110 SER A O 1
ATOM 840 N N . LEU A 1 111 ? -5.366 5.205 15.317 1.00 93.25 111 LEU A N 1
ATOM 841 C CA . LEU A 1 111 ? -5.872 4.728 16.605 1.00 93.25 111 LEU A CA 1
ATOM 842 C C . LEU A 1 111 ? -4.791 4.792 17.693 1.00 93.25 111 LEU A C 1
ATOM 844 O O . LEU A 1 111 ? -4.479 3.812 18.364 1.00 93.25 111 LEU A O 1
ATOM 848 N N . GLY A 1 112 ? -4.215 5.975 17.911 1.00 90.88 112 GLY A N 1
ATOM 849 C CA . GLY A 1 112 ? -3.075 6.171 18.817 1.00 90.88 112 GLY A CA 1
ATOM 850 C C . GLY A 1 112 ? -3.355 5.922 20.308 1.00 90.88 112 GLY A C 1
ATOM 851 O O . GLY A 1 112 ? -2.458 6.091 21.130 1.00 90.88 112 GLY A O 1
ATOM 852 N N . ARG A 1 113 ? -4.592 5.566 20.683 1.00 95.06 113 ARG A N 1
ATOM 853 C CA . ARG A 1 113 ? -4.996 5.220 22.058 1.00 95.06 113 ARG A CA 1
ATOM 854 C C . ARG A 1 113 ? -5.287 3.735 22.255 1.00 95.06 113 ARG A C 1
ATOM 856 O O . ARG A 1 113 ? -5.667 3.359 23.366 1.00 95.06 113 ARG A O 1
ATOM 863 N N . LEU A 1 114 ? -5.118 2.925 21.212 1.00 96.12 114 LEU A N 1
ATOM 864 C CA . LEU A 1 114 ? -5.439 1.510 21.241 1.00 96.12 114 LEU A CA 1
ATOM 865 C C . LEU A 1 114 ? -4.533 0.782 22.241 1.00 96.12 114 LEU A C 1
ATOM 867 O O . LEU A 1 114 ? -3.310 0.893 22.194 1.00 96.12 114 LEU A O 1
ATOM 871 N N . LYS A 1 115 ? -5.154 0.072 23.181 1.00 96.25 115 LYS A N 1
ATOM 872 C CA . LYS A 1 115 ? -4.492 -0.712 24.237 1.00 96.25 115 LYS A CA 1
ATOM 873 C C . LYS A 1 115 ? -4.844 -2.189 24.167 1.00 96.25 115 LYS A C 1
ATOM 875 O O . LYS A 1 115 ? -4.110 -3.007 24.705 1.00 96.25 115 LYS A O 1
ATOM 880 N N . LYS A 1 116 ? -5.978 -2.508 23.549 1.00 97.31 116 LYS A N 1
ATOM 881 C CA . LYS A 1 116 ? -6.436 -3.862 23.264 1.00 97.31 116 LYS A CA 1
ATOM 882 C C . LYS A 1 116 ? -6.762 -3.953 21.785 1.00 97.31 116 LYS A C 1
ATOM 884 O O . LYS A 1 116 ? -7.420 -3.064 21.245 1.00 97.31 116 LYS A O 1
ATOM 889 N N . PHE A 1 117 ? -6.280 -5.006 21.154 1.00 97.38 117 PHE A N 1
ATOM 890 C CA . PHE A 1 117 ? -6.465 -5.251 19.739 1.00 97.38 117 PHE A CA 1
ATOM 891 C C . PHE A 1 117 ? -6.513 -6.755 19.518 1.00 97.38 117 PHE A C 1
ATOM 893 O O . PHE A 1 117 ? -5.676 -7.460 20.068 1.00 97.38 117 PHE A O 1
ATOM 900 N N . SER A 1 118 ? -7.454 -7.238 18.715 1.00 97.44 118 SER A N 1
ATOM 901 C CA . SER A 1 118 ? -7.425 -8.610 18.224 1.00 97.44 118 SER A CA 1
ATOM 902 C C . SER A 1 118 ? -8.052 -8.701 16.842 1.00 97.44 118 SER A C 1
ATOM 904 O O . SER A 1 118 ? -9.140 -8.187 16.587 1.00 97.44 118 SER A O 1
ATOM 906 N N . VAL A 1 119 ? -7.350 -9.382 15.944 1.00 96.62 119 VAL A N 1
ATOM 907 C CA . VAL A 1 119 ? -7.837 -9.821 14.628 1.00 96.62 119 VAL A CA 1
ATOM 908 C C . VAL A 1 119 ? -7.620 -11.323 14.451 1.00 96.62 119 VAL A C 1
ATOM 910 O O . VAL A 1 119 ? -7.613 -11.837 13.329 1.00 96.62 119 VAL A O 1
ATOM 913 N N . ALA A 1 120 ? -7.410 -12.040 15.556 1.00 97.00 120 ALA A N 1
ATOM 914 C CA . ALA A 1 120 ? -7.165 -13.471 15.558 1.00 97.00 120 ALA A CA 1
ATOM 915 C C . ALA A 1 120 ? -8.305 -14.237 14.873 1.00 97.00 120 ALA A C 1
ATOM 917 O O . ALA A 1 120 ? -9.449 -13.796 14.879 1.00 97.00 120 ALA A O 1
ATOM 918 N N . HIS A 1 121 ? -8.000 -15.400 14.308 1.00 96.56 121 HIS A N 1
ATOM 919 C CA . HIS A 1 121 ? -8.973 -16.307 13.703 1.00 96.56 121 HIS A CA 1
ATOM 920 C C . HIS A 1 121 ? -9.824 -15.627 12.617 1.00 96.56 121 HIS A C 1
ATOM 922 O O . HIS A 1 121 ? -11.044 -15.565 12.719 1.00 96.56 121 HIS A O 1
ATOM 928 N N . ASN A 1 122 ? -9.150 -15.107 11.592 1.00 94.50 122 ASN A N 1
ATOM 929 C CA . ASN A 1 122 ? -9.727 -14.573 10.358 1.00 94.50 122 ASN A CA 1
ATOM 930 C C . ASN A 1 122 ? -8.933 -15.118 9.145 1.00 94.50 122 ASN A C 1
ATOM 932 O O . ASN A 1 122 ? -7.996 -15.903 9.308 1.00 94.50 122 ASN A O 1
ATOM 936 N N . ASP A 1 123 ? -9.266 -14.667 7.934 1.00 90.81 123 ASP A N 1
ATOM 937 C CA . ASP A 1 123 ? -8.591 -15.017 6.676 1.00 90.81 123 ASP A CA 1
ATOM 938 C C . ASP A 1 123 ? -7.670 -13.882 6.175 1.00 90.81 123 ASP A C 1
ATOM 940 O O . ASP A 1 123 ? -7.546 -13.618 4.972 1.00 90.81 123 ASP A O 1
ATOM 944 N N . LEU A 1 124 ? -7.020 -13.156 7.093 1.00 89.25 124 LEU A N 1
ATOM 945 C CA . LEU A 1 124 ? -6.152 -12.029 6.742 1.00 89.25 124 LEU A CA 1
ATOM 946 C C . LEU A 1 124 ? -4.804 -12.498 6.179 1.00 89.25 124 LEU A C 1
ATOM 948 O O . LEU A 1 124 ? -4.293 -13.578 6.501 1.00 89.25 124 LEU A O 1
ATOM 952 N N . SER A 1 125 ? -4.191 -11.650 5.348 1.00 85.50 125 SER A N 1
ATOM 953 C CA . SER A 1 125 ? -2.903 -11.946 4.716 1.00 85.50 125 SER A CA 1
ATOM 954 C C . SER A 1 125 ? -1.971 -10.739 4.620 1.00 85.50 125 SER A C 1
ATOM 956 O O . SER A 1 125 ? -2.381 -9.595 4.769 1.00 85.50 125 SER A O 1
ATOM 958 N N . GLY A 1 126 ? -0.685 -10.981 4.372 1.00 81.06 126 GLY A N 1
ATOM 959 C CA . GLY A 1 126 ? 0.312 -9.925 4.198 1.00 81.06 126 GLY A CA 1
ATOM 960 C C . GLY A 1 126 ? 1.053 -9.547 5.481 1.00 81.06 126 GLY A C 1
ATOM 961 O O . GLY A 1 126 ? 1.011 -10.248 6.492 1.00 81.06 126 GLY A O 1
ATOM 962 N N . THR A 1 127 ? 1.808 -8.451 5.414 1.00 82.81 127 THR A N 1
ATOM 963 C CA . THR A 1 127 ? 2.621 -7.966 6.532 1.00 82.81 127 THR A CA 1
ATOM 964 C C . THR A 1 127 ? 1.775 -7.303 7.611 1.00 82.81 127 THR A C 1
ATOM 966 O O . THR A 1 127 ? 0.941 -6.449 7.315 1.00 82.81 127 THR A O 1
ATOM 969 N N . ILE A 1 128 ? 2.059 -7.624 8.872 1.00 87.69 128 ILE A N 1
ATOM 970 C CA . ILE A 1 128 ? 1.532 -6.904 10.031 1.00 87.69 128 ILE A CA 1
ATOM 971 C C . ILE A 1 128 ? 2.153 -5.499 10.049 1.00 87.69 128 ILE A C 1
ATOM 973 O O . ILE A 1 128 ? 3.387 -5.380 10.053 1.00 87.69 128 ILE A O 1
ATOM 977 N N . PRO A 1 129 ? 1.333 -4.430 10.044 1.00 87.12 129 PRO A N 1
ATOM 978 C CA . PRO A 1 129 ? 1.832 -3.069 10.144 1.00 87.12 129 PRO A CA 1
ATOM 979 C C . PRO A 1 129 ? 2.650 -2.845 11.417 1.00 87.12 129 PRO A C 1
ATOM 981 O O . PRO A 1 129 ? 2.261 -3.254 12.510 1.00 87.12 129 PRO A O 1
ATOM 984 N N . SER A 1 130 ? 3.771 -2.138 11.287 1.00 85.62 130 SER A N 1
ATOM 985 C CA . SER A 1 130 ? 4.750 -1.968 12.370 1.00 85.62 130 SER A CA 1
ATOM 986 C C . SER A 1 130 ? 4.176 -1.335 13.646 1.00 85.62 130 SER A C 1
ATOM 988 O O . SER A 1 130 ? 4.596 -1.699 14.743 1.00 85.62 130 SER A O 1
ATOM 990 N N . PHE A 1 131 ? 3.181 -0.445 13.531 1.00 88.19 131 PHE A N 1
ATOM 991 C CA . PHE A 1 131 ? 2.516 0.182 14.682 1.00 88.19 131 PHE A CA 1
ATOM 992 C C . PHE A 1 131 ? 1.729 -0.810 15.552 1.00 88.19 131 PHE A C 1
ATOM 994 O O . PHE A 1 131 ? 1.478 -0.520 16.719 1.00 88.19 131 PHE A O 1
ATOM 1001 N N . LEU A 1 132 ? 1.376 -1.982 15.014 1.00 91.69 132 LEU A N 1
ATOM 1002 C CA . LEU A 1 132 ? 0.740 -3.070 15.758 1.00 91.69 132 LEU A CA 1
ATOM 1003 C C . LEU A 1 132 ? 1.755 -4.040 16.375 1.00 91.69 132 LEU A C 1
ATOM 1005 O O . LEU A 1 132 ? 1.367 -4.964 17.080 1.00 91.69 132 LEU A O 1
ATOM 1009 N N . GLY A 1 133 ? 3.056 -3.823 16.166 1.00 89.62 133 GLY A N 1
ATOM 1010 C CA . GLY A 1 133 ? 4.110 -4.687 16.704 1.00 89.62 133 GLY A CA 1
ATOM 1011 C C . GLY A 1 133 ? 4.219 -4.689 18.234 1.00 89.62 133 GLY A C 1
ATOM 1012 O O . GLY A 1 133 ? 4.989 -5.477 18.772 1.00 89.62 133 GLY A O 1
ATOM 1013 N N . ALA A 1 134 ? 3.483 -3.812 18.927 1.00 92.00 134 ALA A N 1
ATOM 1014 C CA . ALA A 1 134 ? 3.384 -3.784 20.386 1.00 92.00 134 ALA A CA 1
ATOM 1015 C C . ALA A 1 134 ? 2.353 -4.782 20.957 1.00 92.00 134 ALA A C 1
ATOM 1017 O O . ALA A 1 134 ? 2.354 -5.000 22.166 1.00 92.00 134 ALA A O 1
ATOM 1018 N N . PHE A 1 135 ? 1.484 -5.348 20.113 1.00 95.69 135 PHE A N 1
ATOM 1019 C CA . PHE A 1 135 ? 0.484 -6.349 20.493 1.00 95.69 135 PHE A CA 1
ATOM 1020 C C . PHE A 1 135 ? 1.065 -7.768 20.462 1.00 95.69 135 PHE A C 1
ATOM 1022 O O . PHE A 1 135 ? 2.090 -8.023 19.819 1.00 95.69 135 PHE A O 1
ATOM 1029 N N . ASP A 1 136 ? 0.420 -8.695 21.167 1.00 96.38 136 ASP A N 1
ATOM 1030 C CA . ASP A 1 136 ? 0.932 -10.048 21.345 1.00 96.38 136 ASP A CA 1
ATOM 1031 C C . ASP A 1 136 ? 0.689 -10.905 20.100 1.00 96.38 136 ASP A C 1
ATOM 1033 O O . ASP A 1 136 ? -0.256 -10.715 19.340 1.00 96.38 136 ASP A O 1
ATOM 1037 N N . SER A 1 137 ? 1.529 -11.923 19.890 1.00 95.62 137 SER A N 1
ATOM 1038 C CA . SER A 1 137 ? 1.350 -12.866 18.769 1.00 95.62 137 SER A CA 1
ATOM 1039 C C . SER A 1 137 ? -0.019 -13.565 18.754 1.00 95.62 137 SER A C 1
ATOM 1041 O O . SER A 1 137 ? -0.508 -13.924 17.682 1.00 95.62 137 SER A O 1
ATOM 1043 N N . SER A 1 138 ? -0.659 -13.714 19.919 1.00 96.75 138 SER A N 1
ATOM 1044 C CA . SER A 1 138 ? -2.021 -14.239 20.054 1.00 96.75 138 SER A CA 1
ATOM 1045 C C . SER A 1 138 ? -3.070 -13.366 19.374 1.00 96.75 138 SER A C 1
ATOM 1047 O O . SER A 1 138 ? -4.052 -13.907 18.885 1.00 96.75 138 SER A O 1
ATOM 1049 N N . ASP A 1 139 ? -2.846 -12.056 19.263 1.00 97.25 139 ASP A N 1
ATOM 1050 C CA . ASP A 1 139 ? -3.811 -11.108 18.689 1.00 97.25 139 ASP A CA 1
ATOM 1051 C C . ASP A 1 139 ? -3.925 -11.242 17.157 1.00 97.25 139 ASP A C 1
ATOM 1053 O O . ASP A 1 139 ? -4.809 -10.657 16.529 1.00 97.25 139 ASP A O 1
ATOM 1057 N N . PHE A 1 140 ? -3.046 -12.048 16.546 1.00 95.38 140 PHE A N 1
ATOM 1058 C CA . PHE A 1 140 ? -2.963 -12.282 15.101 1.00 95.38 140 PHE A CA 1
ATOM 1059 C C . PHE A 1 140 ? -3.055 -13.767 14.716 1.00 95.38 140 PHE A C 1
ATOM 1061 O O . PHE A 1 140 ? -3.064 -14.090 13.524 1.00 95.38 140 PHE A O 1
ATOM 1068 N N . VAL A 1 141 ? -3.103 -14.682 15.692 1.00 94.88 141 VAL A N 1
ATOM 1069 C CA . VAL A 1 141 ? -3.098 -16.135 15.449 1.00 94.88 141 VAL A CA 1
ATOM 1070 C C . VAL A 1 141 ? -4.300 -16.563 14.604 1.00 94.88 141 VAL A C 1
ATOM 1072 O O . VAL A 1 141 ? -5.313 -15.881 14.565 1.00 94.88 141 VAL A O 1
ATOM 1075 N N . GLY A 1 142 ? -4.208 -17.685 13.893 1.00 91.81 142 GLY A N 1
ATOM 1076 C CA . GLY A 1 142 ? -5.312 -18.191 13.068 1.00 91.81 142 GLY A CA 1
ATOM 1077 C C . GLY A 1 142 ? -5.430 -17.542 11.686 1.00 91.81 142 GLY A C 1
ATOM 1078 O O . GLY A 1 142 ? -6.182 -18.049 10.869 1.00 91.81 142 GLY A O 1
ATOM 1079 N N . ASN A 1 143 ? -4.633 -16.512 11.386 1.00 90.75 143 ASN A N 1
ATOM 1080 C CA . ASN A 1 143 ? -4.520 -15.917 10.055 1.00 90.75 143 ASN A CA 1
ATOM 1081 C C . ASN A 1 143 ? -3.321 -16.512 9.299 1.00 90.75 143 ASN A C 1
ATOM 1083 O O . ASN A 1 143 ? -2.187 -16.054 9.449 1.00 90.75 143 ASN A O 1
ATOM 1087 N N . SER A 1 144 ? -3.547 -17.548 8.487 1.00 86.44 144 SER A N 1
ATOM 1088 C CA . SER A 1 144 ? -2.452 -18.300 7.838 1.00 86.44 144 SER A CA 1
ATOM 1089 C C . SER A 1 144 ? -1.617 -17.482 6.839 1.00 86.44 144 SER A C 1
ATOM 1091 O O . SER A 1 144 ? -0.471 -17.838 6.563 1.00 86.44 144 SER A O 1
ATOM 1093 N N . GLY A 1 145 ? -2.171 -16.388 6.309 1.00 82.69 145 GLY A N 1
ATOM 1094 C CA . GLY A 1 145 ? -1.489 -15.498 5.374 1.00 82.69 145 GLY A CA 1
ATOM 1095 C C . GLY A 1 145 ? -0.724 -14.346 6.030 1.00 82.69 145 GLY A C 1
ATOM 1096 O O . GLY A 1 145 ? -0.014 -13.637 5.311 1.00 82.69 145 GLY A O 1
ATOM 1097 N N . LEU A 1 146 ? -0.889 -14.104 7.339 1.00 86.88 146 LEU A N 1
ATOM 1098 C CA . LEU A 1 146 ? -0.214 -13.005 8.033 1.00 86.88 146 LEU A CA 1
ATOM 1099 C C . LEU A 1 146 ? 1.233 -13.357 8.379 1.00 86.88 146 LEU A C 1
ATOM 1101 O O . LEU A 1 146 ? 1.574 -14.484 8.734 1.00 86.88 146 LEU A O 1
ATOM 1105 N N . CYS A 1 147 ? 2.097 -12.351 8.314 1.00 86.75 147 CYS A N 1
ATOM 1106 C CA . CYS A 1 147 ? 3.493 -12.456 8.711 1.00 86.75 147 CYS A CA 1
ATOM 1107 C C . CYS A 1 147 ? 4.050 -11.088 9.133 1.00 86.75 147 CYS A C 1
ATOM 1109 O O . CYS A 1 147 ? 3.409 -10.061 8.950 1.00 86.75 147 CYS A O 1
ATOM 1111 N N . GLY A 1 148 ? 5.266 -11.035 9.673 1.00 83.44 148 GLY A N 1
ATOM 1112 C CA . GLY A 1 148 ? 5.836 -9.829 10.286 1.00 83.44 148 GLY A CA 1
ATOM 1113 C C . GLY A 1 148 ? 5.771 -9.906 11.811 1.00 83.44 148 GLY A C 1
ATOM 1114 O O . GLY A 1 148 ? 5.202 -10.840 12.369 1.00 83.44 148 GLY A O 1
ATOM 1115 N N . GLY A 1 149 ? 6.396 -8.959 12.512 1.00 85.50 149 GLY A N 1
ATOM 1116 C CA . GLY A 1 149 ? 6.268 -8.900 13.973 1.00 85.50 149 GLY A CA 1
ATOM 1117 C C . GLY A 1 149 ? 4.812 -8.607 14.365 1.00 85.50 149 GLY A C 1
ATOM 1118 O O . GLY A 1 149 ? 4.250 -7.685 13.777 1.00 85.50 149 GLY A O 1
ATOM 1119 N N . PRO A 1 150 ? 4.203 -9.355 15.309 1.00 89.44 150 PRO A N 1
ATOM 1120 C CA . PRO A 1 150 ? 4.820 -10.324 16.236 1.00 89.44 150 PRO A CA 1
ATOM 1121 C C . PRO A 1 150 ? 4.909 -11.798 15.772 1.00 89.44 150 PRO A C 1
ATOM 1123 O O . PRO A 1 150 ? 5.554 -12.595 16.446 1.00 89.44 150 PRO A O 1
ATOM 1126 N N . LEU A 1 151 ? 4.307 -12.194 14.646 1.00 88.44 151 LEU A N 1
ATOM 1127 C CA . LEU A 1 151 ? 4.239 -13.597 14.187 1.00 88.44 151 LEU A CA 1
ATOM 1128 C C . LEU A 1 151 ? 5.559 -14.181 13.645 1.00 88.44 151 LEU A C 1
ATOM 1130 O O . LEU A 1 151 ? 5.699 -15.396 13.515 1.00 88.44 151 LEU A O 1
ATOM 1134 N N . GLY A 1 152 ? 6.538 -13.337 13.319 1.00 84.88 152 GLY A N 1
ATOM 1135 C CA . GLY A 1 152 ? 7.840 -13.749 12.789 1.00 84.88 152 GLY A CA 1
ATOM 1136 C C . GLY A 1 152 ? 8.105 -13.199 11.391 1.00 84.88 152 GLY A C 1
ATOM 1137 O O . GLY A 1 152 ? 7.342 -12.406 10.855 1.00 84.88 152 GLY A O 1
ATOM 1138 N N . LYS A 1 153 ? 9.235 -13.556 10.778 1.00 78.25 153 LYS A N 1
ATOM 1139 C CA . LYS A 1 153 ? 9.615 -12.977 9.479 1.00 78.25 153 LYS A CA 1
ATOM 1140 C C . LYS A 1 153 ? 8.666 -13.441 8.375 1.00 78.25 153 LYS A C 1
ATOM 1142 O O . LYS A 1 153 ? 8.389 -14.630 8.255 1.00 78.25 153 LYS A O 1
ATOM 1147 N N . CYS A 1 154 ? 8.251 -12.508 7.522 1.00 75.25 154 CYS A N 1
ATOM 1148 C CA . CYS A 1 154 ? 7.623 -12.851 6.253 1.00 75.25 154 CYS A CA 1
ATOM 1149 C C . CYS A 1 154 ? 8.551 -13.694 5.383 1.00 75.25 154 CYS A C 1
ATOM 1151 O O . CYS A 1 154 ? 9.777 -13.545 5.447 1.00 75.25 154 CYS A O 1
ATOM 1153 N N . GLY A 1 155 ? 7.951 -14.569 4.571 1.00 65.38 155 GLY A N 1
ATOM 1154 C CA . GLY A 1 155 ? 8.671 -15.398 3.611 1.00 65.38 155 GLY A CA 1
ATOM 1155 C C . GLY A 1 155 ? 9.661 -14.554 2.809 1.00 65.38 155 GLY A C 1
ATOM 1156 O O . GLY A 1 155 ? 9.290 -13.574 2.167 1.00 65.38 155 GLY A O 1
ATOM 1157 N N . GLY A 1 156 ? 10.943 -14.902 2.893 1.00 51.72 156 GLY A N 1
ATOM 1158 C CA . GLY A 1 156 ? 11.984 -14.206 2.152 1.00 51.72 156 GLY A CA 1
ATOM 1159 C C . GLY A 1 156 ? 11.964 -14.629 0.689 1.00 51.72 156 GLY A C 1
ATOM 1160 O O . GLY A 1 156 ? 11.926 -15.822 0.388 1.00 51.72 156 GLY A O 1
ATOM 1161 N N . LEU A 1 157 ? 12.083 -13.668 -0.228 1.00 50.50 157 LEU A N 1
ATOM 1162 C CA . LEU A 1 157 ? 12.549 -13.972 -1.578 1.00 50.50 157 LEU A CA 1
ATOM 1163 C C . LEU A 1 157 ? 13.928 -14.632 -1.442 1.00 50.50 157 LEU A C 1
ATOM 1165 O O . LEU A 1 157 ? 14.895 -14.003 -1.003 1.00 50.50 157 LEU A O 1
ATOM 1169 N N . SER A 1 158 ? 14.020 -15.926 -1.751 1.00 50.84 158 SER A N 1
ATOM 1170 C CA . SER A 1 158 ? 15.294 -16.641 -1.711 1.00 50.84 158 SER A CA 1
ATOM 1171 C C . SER A 1 158 ? 16.274 -15.947 -2.656 1.00 50.84 158 SER A C 1
ATOM 1173 O O . SER A 1 158 ? 16.046 -15.905 -3.866 1.00 50.84 158 SER A O 1
ATOM 1175 N N . LYS A 1 159 ? 17.393 -15.438 -2.116 1.00 54.41 159 LYS A N 1
ATOM 1176 C CA . LYS A 1 159 ? 18.471 -14.796 -2.896 1.00 54.41 159 LYS A CA 1
ATOM 1177 C C . LYS A 1 159 ? 18.965 -15.656 -4.065 1.00 54.41 159 LYS A C 1
ATOM 1179 O O . LYS A 1 159 ? 19.529 -15.116 -5.006 1.00 54.41 159 LYS A O 1
ATOM 1184 N N . LYS A 1 160 ? 18.737 -16.975 -4.020 1.00 54.38 160 LYS A N 1
ATOM 1185 C 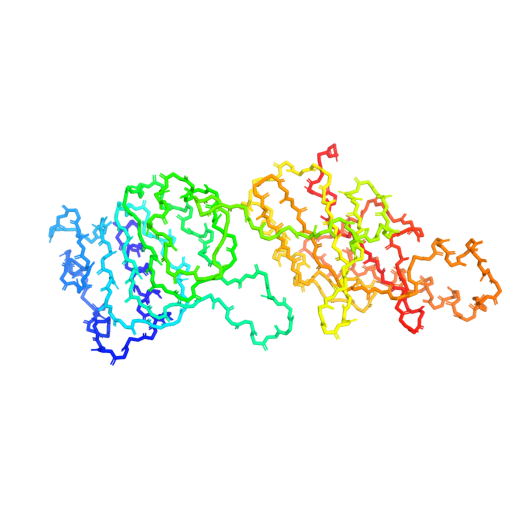CA . LYS A 1 160 ? 19.109 -17.920 -5.081 1.00 54.38 160 LYS A CA 1
ATOM 1186 C C . LYS A 1 160 ? 18.349 -17.700 -6.399 1.00 54.38 160 LYS A C 1
ATOM 1188 O O . LYS A 1 160 ? 18.859 -18.113 -7.430 1.00 54.38 160 LYS A O 1
ATOM 1193 N N . ASN A 1 161 ? 17.196 -17.022 -6.375 1.00 53.16 161 ASN A N 1
ATOM 1194 C CA . ASN A 1 161 ? 16.353 -16.793 -7.558 1.00 53.16 161 ASN A CA 1
ATOM 1195 C C . ASN A 1 161 ? 16.272 -15.315 -7.980 1.00 53.16 161 ASN A C 1
ATOM 1197 O O . ASN A 1 161 ? 15.452 -14.969 -8.827 1.00 53.16 161 ASN A O 1
ATOM 1201 N N . LEU A 1 162 ? 17.087 -14.434 -7.390 1.00 62.19 162 LEU A N 1
ATOM 1202 C CA . LEU A 1 162 ? 17.075 -13.002 -7.692 1.00 62.19 162 LEU A CA 1
ATOM 1203 C C . LEU A 1 162 ? 18.255 -12.652 -8.603 1.00 62.19 162 LEU A C 1
ATOM 1205 O O . LEU A 1 162 ? 19.396 -12.573 -8.153 1.00 62.19 162 LEU A O 1
ATOM 1209 N N . ALA A 1 163 ? 17.973 -12.418 -9.884 1.00 72.75 163 ALA A N 1
ATOM 1210 C CA . ALA A 1 163 ? 18.948 -11.858 -10.817 1.00 72.75 163 ALA A CA 1
ATOM 1211 C C . ALA A 1 163 ? 18.864 -10.326 -10.783 1.00 72.75 163 ALA A C 1
ATOM 1213 O O . ALA A 1 163 ? 17.783 -9.766 -10.969 1.00 72.75 163 ALA A O 1
ATOM 1214 N N . ILE A 1 164 ? 19.986 -9.644 -10.542 1.00 76.56 164 ILE A N 1
ATOM 1215 C CA . ILE A 1 164 ? 20.053 -8.178 -10.620 1.00 76.56 164 ILE A CA 1
ATOM 1216 C C . ILE A 1 164 ? 19.911 -7.774 -12.091 1.00 76.56 164 ILE A C 1
ATOM 1218 O O . ILE A 1 164 ? 20.679 -8.236 -12.931 1.00 76.56 164 ILE A O 1
ATOM 1222 N N . ILE A 1 165 ? 18.931 -6.921 -12.392 1.00 73.38 165 ILE A N 1
ATOM 1223 C CA . ILE A 1 165 ? 18.718 -6.353 -13.730 1.00 73.38 165 ILE A CA 1
ATOM 1224 C C . ILE A 1 165 ? 19.451 -5.014 -13.836 1.00 73.38 165 ILE A C 1
ATOM 1226 O O . ILE A 1 165 ? 20.154 -4.762 -14.810 1.00 73.38 165 ILE A O 1
ATOM 1230 N N . ILE A 1 166 ? 19.275 -4.149 -12.831 1.00 74.00 166 ILE A N 1
ATOM 1231 C CA . ILE A 1 166 ? 19.771 -2.769 -12.829 1.00 74.00 166 ILE A CA 1
ATOM 1232 C C . ILE A 1 166 ? 20.181 -2.413 -11.401 1.00 74.00 166 ILE A C 1
ATOM 1234 O O . ILE A 1 166 ? 19.404 -2.608 -10.470 1.00 74.00 166 ILE A O 1
ATOM 1238 N N . ALA A 1 167 ? 21.381 -1.867 -11.227 1.00 77.31 167 ALA A N 1
ATOM 1239 C CA . ALA A 1 167 ? 21.773 -1.173 -10.005 1.00 77.31 167 ALA A CA 1
ATOM 1240 C C . ALA A 1 167 ? 21.871 0.318 -10.335 1.00 77.31 167 ALA A C 1
ATOM 1242 O O . ALA A 1 167 ? 22.680 0.721 -11.172 1.00 77.31 167 ALA A O 1
ATOM 1243 N N . GLY A 1 168 ? 20.995 1.113 -9.731 1.00 70.88 168 GLY A N 1
ATOM 1244 C CA . GLY A 1 168 ? 20.828 2.525 -10.034 1.00 70.88 168 GLY A CA 1
ATOM 1245 C C . GLY A 1 168 ? 20.946 3.410 -8.800 1.00 70.88 168 GLY A C 1
ATOM 1246 O O . GLY A 1 168 ? 21.240 2.969 -7.688 1.00 70.88 168 GLY A O 1
ATOM 1247 N N . ARG A 1 169 ? 20.702 4.704 -9.016 1.00 74.00 169 ARG A N 1
ATOM 1248 C CA . ARG A 1 169 ? 20.724 5.716 -7.955 1.00 74.00 169 ARG A CA 1
ATOM 1249 C C . ARG A 1 169 ? 19.593 5.501 -6.944 1.00 74.00 169 ARG A C 1
ATOM 1251 O O . ARG A 1 169 ? 19.835 5.615 -5.747 1.00 74.00 169 ARG A O 1
ATOM 1258 N N . THR A 1 170 ? 18.392 5.189 -7.425 1.00 77.31 170 THR A N 1
ATOM 1259 C CA . THR A 1 170 ? 17.164 4.996 -6.631 1.00 77.31 170 THR A CA 1
ATOM 1260 C C . THR A 1 170 ? 17.166 3.688 -5.852 1.00 77.31 170 THR A C 1
ATOM 1262 O O . THR A 1 170 ? 16.722 3.650 -4.702 1.00 77.31 170 THR A O 1
ATOM 1265 N N . GLY A 1 171 ? 17.744 2.640 -6.431 1.00 84.31 171 GLY A N 1
ATOM 1266 C CA . GLY A 1 171 ? 17.719 1.314 -5.848 1.00 84.31 171 GLY A CA 1
ATOM 1267 C C . GLY A 1 171 ? 18.378 0.255 -6.718 1.00 84.31 171 GLY A C 1
ATOM 1268 O O . GLY A 1 171 ? 19.041 0.537 -7.718 1.00 84.31 171 GLY A O 1
ATOM 1269 N N . THR A 1 172 ? 18.181 -0.997 -6.318 1.00 87.12 172 THR A N 1
ATOM 1270 C CA . THR A 1 172 ? 18.558 -2.173 -7.108 1.00 87.12 172 THR A CA 1
ATOM 1271 C C . THR A 1 172 ? 17.300 -2.891 -7.573 1.00 87.12 172 THR A C 1
ATOM 1273 O O . THR A 1 172 ? 16.464 -3.265 -6.753 1.00 87.12 172 THR A O 1
ATOM 1276 N N . THR A 1 173 ? 17.180 -3.115 -8.879 1.00 88.31 173 THR A N 1
ATOM 1277 C CA . THR A 1 173 ? 16.075 -3.853 -9.494 1.00 88.31 173 THR A CA 1
ATOM 1278 C C . THR A 1 173 ? 16.454 -5.310 -9.715 1.00 88.31 173 THR A C 1
ATOM 1280 O O . THR A 1 173 ? 17.455 -5.616 -10.368 1.00 88.31 173 THR A O 1
ATOM 1283 N N . TYR A 1 174 ? 15.618 -6.210 -9.212 1.00 88.00 174 TYR A N 1
ATOM 1284 C CA . TYR A 1 174 ? 15.751 -7.655 -9.330 1.00 88.00 174 TYR A CA 1
ATOM 1285 C C . TYR A 1 174 ? 14.663 -8.230 -10.235 1.00 88.00 174 TYR A C 1
ATOM 1287 O O . TYR A 1 174 ? 13.514 -7.795 -10.193 1.00 88.00 174 TYR A O 1
ATOM 1295 N N . LYS A 1 175 ? 14.997 -9.262 -11.008 1.00 87.69 175 LYS A N 1
ATOM 1296 C CA . LYS A 1 175 ? 14.010 -10.113 -11.674 1.00 87.69 175 LYS A CA 1
ATOM 1297 C C . LYS A 1 175 ? 13.495 -11.141 -10.675 1.00 87.69 175 LYS A C 1
ATOM 1299 O O . LYS A 1 175 ? 14.292 -11.888 -10.110 1.00 87.69 175 LYS A O 1
ATOM 1304 N N . ALA A 1 176 ? 12.181 -11.209 -10.505 1.00 83.88 176 ALA A N 1
ATOM 1305 C CA . ALA A 1 176 ? 11.508 -12.262 -9.758 1.00 83.88 176 ALA A CA 1
ATOM 1306 C C . ALA A 1 176 ? 10.661 -13.102 -10.716 1.00 83.88 176 ALA A C 1
ATOM 1308 O O . ALA A 1 176 ? 9.841 -12.555 -11.447 1.00 83.88 176 ALA A O 1
ATOM 1309 N N . VAL A 1 177 ? 10.868 -14.419 -10.718 1.00 81.44 177 VAL A N 1
ATOM 1310 C CA . VAL A 1 177 ? 10.046 -15.372 -11.476 1.00 81.44 177 VAL A CA 1
ATOM 1311 C C . VAL A 1 177 ? 9.072 -16.026 -10.503 1.00 81.44 177 VAL A C 1
ATOM 1313 O O . VAL A 1 177 ? 9.491 -16.588 -9.489 1.00 81.44 177 VAL A O 1
ATOM 1316 N N . LEU A 1 178 ? 7.781 -15.897 -10.787 1.00 78.31 178 LEU A N 1
ATOM 1317 C CA . LEU A 1 178 ? 6.707 -16.475 -9.993 1.00 78.31 178 LEU A CA 1
ATOM 1318 C C . LEU A 1 178 ? 6.553 -17.978 -10.302 1.00 78.31 178 LEU A C 1
ATOM 1320 O O . LEU A 1 178 ? 7.030 -18.444 -11.339 1.00 78.31 178 LEU A O 1
ATOM 1324 N N . PRO A 1 179 ? 5.886 -18.762 -9.430 1.00 75.62 179 PRO A N 1
ATOM 1325 C CA . PRO A 1 179 ? 5.686 -20.199 -9.650 1.00 75.62 179 PRO A CA 1
ATOM 1326 C C . PRO A 1 179 ? 4.944 -20.553 -10.946 1.00 75.62 179 PRO A C 1
ATOM 1328 O O . PRO A 1 179 ? 5.120 -21.650 -11.464 1.00 75.62 179 PRO A O 1
ATOM 1331 N N . ASP A 1 180 ? 4.137 -19.632 -11.475 1.00 76.69 180 ASP A N 1
ATOM 1332 C CA . ASP A 1 180 ? 3.430 -19.774 -12.754 1.00 76.69 180 ASP A CA 1
ATOM 1333 C C . ASP A 1 180 ? 4.312 -19.467 -13.983 1.00 76.69 180 ASP A C 1
ATOM 1335 O O . ASP A 1 180 ? 3.845 -19.546 -15.117 1.00 76.69 180 ASP A O 1
ATOM 1339 N N . GLY A 1 181 ? 5.585 -19.116 -13.774 1.00 78.94 181 GLY A N 1
ATOM 1340 C CA . GLY A 1 181 ? 6.542 -18.756 -14.820 1.00 78.94 181 GLY A CA 1
ATOM 1341 C C . GLY A 1 181 ? 6.491 -17.289 -15.256 1.00 78.94 181 GLY A C 1
ATOM 1342 O O . GLY A 1 181 ? 7.374 -16.852 -15.998 1.00 78.94 181 GLY A O 1
ATOM 1343 N N . SER A 1 182 ? 5.518 -16.503 -14.786 1.00 81.81 182 SER A N 1
ATOM 1344 C CA . SER A 1 182 ? 5.483 -15.061 -15.043 1.00 81.81 182 SER A CA 1
ATOM 1345 C C . SER A 1 182 ? 6.615 -14.336 -14.305 1.00 81.81 182 SER A C 1
ATOM 1347 O O . SER A 1 182 ? 7.189 -14.849 -13.340 1.00 81.81 182 SER A O 1
ATOM 1349 N N . ALA A 1 183 ? 6.985 -13.140 -14.774 1.00 84.50 183 ALA A N 1
ATOM 1350 C CA . ALA A 1 183 ? 8.108 -12.389 -14.220 1.00 84.50 183 ALA A CA 1
ATOM 1351 C C . ALA A 1 183 ? 7.726 -10.961 -13.811 1.00 84.50 183 ALA A C 1
ATOM 1353 O O . ALA A 1 183 ? 7.032 -10.244 -14.533 1.00 84.50 183 ALA A O 1
ATOM 1354 N N . LEU A 1 184 ? 8.266 -10.535 -12.671 1.00 88.56 184 LEU A N 1
ATOM 1355 C CA . LEU A 1 184 ? 8.162 -9.188 -12.121 1.00 88.56 184 LEU A CA 1
ATOM 1356 C C . LEU A 1 184 ? 9.552 -8.558 -11.992 1.00 88.56 184 LEU A C 1
ATOM 1358 O O . LEU A 1 184 ? 10.560 -9.254 -11.843 1.00 88.56 184 LEU A O 1
ATOM 1362 N N . ALA A 1 185 ? 9.594 -7.231 -12.037 1.00 89.56 185 ALA A N 1
ATOM 1363 C CA . ALA A 1 185 ? 10.761 -6.447 -11.666 1.00 89.56 185 ALA A CA 1
ATOM 1364 C C . ALA A 1 185 ? 10.517 -5.847 -10.275 1.00 89.56 185 ALA A C 1
ATOM 1366 O O . ALA A 1 185 ? 9.554 -5.110 -10.077 1.00 89.56 185 ALA A O 1
ATOM 1367 N N . ILE A 1 186 ? 11.361 -6.200 -9.309 1.00 89.88 186 ILE A N 1
ATOM 1368 C CA . ILE A 1 186 ? 11.267 -5.736 -7.924 1.00 89.88 186 ILE A CA 1
ATOM 1369 C C . ILE A 1 186 ? 12.409 -4.762 -7.680 1.00 89.88 186 ILE A C 1
ATOM 1371 O O . ILE A 1 186 ? 13.566 -5.175 -7.623 1.00 89.88 186 ILE A O 1
ATOM 1375 N N . GLU A 1 187 ? 12.099 -3.482 -7.534 1.00 88.81 187 GLU A N 1
ATOM 1376 C CA . GLU A 1 187 ? 13.079 -2.463 -7.177 1.00 88.81 187 GLU A CA 1
ATOM 1377 C C . GLU A 1 187 ? 13.128 -2.306 -5.659 1.00 88.81 187 GLU A C 1
ATOM 1379 O O . GLU A 1 187 ? 12.162 -1.893 -5.023 1.00 88.81 187 GLU A O 1
ATOM 1384 N N . ARG A 1 188 ? 14.273 -2.641 -5.068 1.00 88.38 188 ARG A N 1
ATOM 1385 C CA . ARG A 1 188 ? 14.575 -2.344 -3.671 1.00 88.38 188 ARG A CA 1
ATOM 1386 C C . ARG A 1 188 ? 15.196 -0.959 -3.590 1.00 88.38 188 ARG A C 1
ATOM 1388 O O . ARG A 1 188 ? 16.315 -0.772 -4.071 1.00 88.38 188 ARG A O 1
ATOM 1395 N N . LEU A 1 189 ? 14.487 -0.016 -2.977 1.00 88.12 189 LEU A N 1
ATOM 1396 C CA . LEU A 1 189 ? 14.976 1.349 -2.800 1.00 88.12 189 LEU A CA 1
ATOM 1397 C C . LEU A 1 189 ? 16.143 1.377 -1.804 1.00 88.12 189 LEU A C 1
ATOM 1399 O O . LEU A 1 189 ? 16.127 0.658 -0.808 1.00 88.12 189 LEU A O 1
ATOM 1403 N N . ASN A 1 190 ? 17.153 2.210 -2.071 1.00 80.44 190 ASN A N 1
ATOM 1404 C CA . ASN A 1 190 ? 18.359 2.298 -1.238 1.00 80.44 190 ASN A CA 1
ATOM 1405 C C . ASN A 1 190 ? 18.050 2.828 0.175 1.00 80.44 190 ASN A C 1
ATOM 1407 O O . ASN A 1 190 ? 18.152 2.104 1.161 1.00 80.44 190 ASN A O 1
ATOM 1411 N N . THR A 1 191 ? 17.684 4.109 0.266 1.00 77.06 191 THR A N 1
ATOM 1412 C CA . THR A 1 191 ? 17.276 4.799 1.495 1.00 77.06 191 THR A CA 1
ATOM 1413 C C . THR A 1 191 ? 16.144 5.762 1.162 1.00 77.06 191 THR A C 1
ATOM 1415 O O . THR A 1 191 ? 16.233 6.554 0.224 1.00 77.06 191 THR A O 1
ATOM 1418 N N . CYS A 1 192 ? 15.057 5.693 1.927 1.00 78.94 192 CYS A N 1
ATOM 1419 C CA . CYS A 1 192 ? 13.889 6.545 1.738 1.00 78.94 192 CYS A CA 1
ATOM 1420 C C . CYS A 1 192 ? 13.479 7.132 3.085 1.00 78.94 192 CYS A C 1
ATOM 1422 O O . CYS A 1 192 ? 13.062 6.394 3.978 1.00 78.94 192 CYS A O 1
ATOM 1424 N N . GLN A 1 193 ? 13.590 8.457 3.189 1.00 80.12 193 GLN A N 1
ATOM 1425 C CA . GLN A 1 193 ? 13.331 9.232 4.409 1.00 80.12 193 GLN A CA 1
ATOM 1426 C C . GLN A 1 193 ? 11.840 9.454 4.682 1.00 80.12 193 GLN A C 1
ATOM 1428 O O . GLN A 1 193 ? 11.471 10.044 5.695 1.00 80.12 193 GLN A O 1
ATOM 1433 N N . LEU A 1 194 ? 10.970 9.029 3.765 1.00 83.62 194 LEU A N 1
ATOM 1434 C CA . LEU A 1 194 ? 9.539 9.155 3.970 1.00 83.62 194 LEU A CA 1
ATOM 1435 C C . LEU A 1 194 ? 9.073 8.181 5.047 1.00 83.62 194 LEU A C 1
ATOM 1437 O O . LEU A 1 194 ? 9.415 6.992 5.025 1.00 83.62 194 LEU A O 1
ATOM 1441 N N . SER A 1 195 ? 8.213 8.692 5.929 1.00 83.94 195 SER A N 1
ATOM 1442 C CA . SER A 1 195 ? 7.387 7.844 6.789 1.00 83.94 195 SER A CA 1
ATOM 1443 C C . SER A 1 195 ? 6.560 6.879 5.935 1.00 83.94 195 SER A C 1
ATOM 1445 O O . SER A 1 195 ? 6.233 7.186 4.785 1.00 83.94 195 SER A O 1
ATOM 1447 N N . GLU A 1 196 ? 6.177 5.728 6.490 1.00 82.81 196 GLU A N 1
ATOM 1448 C CA . GLU A 1 196 ? 5.337 4.752 5.783 1.00 82.81 196 GLU A CA 1
ATOM 1449 C C . GLU A 1 196 ? 4.062 5.404 5.220 1.00 82.81 196 GLU A C 1
ATOM 1451 O O . GLU A 1 196 ? 3.725 5.195 4.055 1.00 82.81 196 GLU A O 1
ATOM 1456 N N . LYS A 1 197 ? 3.426 6.295 5.996 1.00 80.69 197 LYS A N 1
ATOM 1457 C CA . LYS A 1 197 ? 2.257 7.074 5.562 1.00 80.69 197 LYS A CA 1
ATOM 1458 C C . LYS A 1 197 ? 2.533 7.918 4.312 1.00 80.69 197 LYS A C 1
ATOM 1460 O O . LYS A 1 197 ? 1.768 7.870 3.351 1.00 80.69 197 LYS A O 1
ATOM 1465 N N . GLN A 1 198 ? 3.614 8.700 4.316 1.00 86.62 198 GLN A N 1
ATOM 1466 C CA . GLN A 1 198 ? 3.985 9.540 3.170 1.00 86.62 198 GLN A CA 1
ATOM 1467 C C . GLN A 1 198 ? 4.364 8.692 1.955 1.00 86.62 198 GLN A C 1
ATOM 1469 O O . GLN A 1 198 ? 3.984 9.020 0.834 1.00 86.62 198 GLN A O 1
ATOM 1474 N N . PHE A 1 199 ? 5.083 7.591 2.175 1.00 87.44 199 PHE A N 1
ATOM 1475 C CA . PHE A 1 199 ? 5.470 6.677 1.111 1.00 87.44 199 PHE A CA 1
ATOM 1476 C C . PHE A 1 199 ? 4.249 6.045 0.437 1.00 87.44 199 PHE A C 1
ATOM 1478 O O . PHE A 1 199 ? 4.141 6.102 -0.783 1.00 87.44 199 PHE A O 1
ATOM 1485 N N . ARG A 1 200 ? 3.297 5.516 1.218 1.00 84.88 200 ARG A N 1
ATOM 1486 C CA . ARG A 1 200 ? 2.038 4.950 0.707 1.00 84.88 200 ARG A CA 1
ATOM 1487 C C . ARG A 1 200 ? 1.254 5.965 -0.121 1.00 84.88 200 ARG A C 1
ATOM 1489 O O . ARG A 1 200 ? 0.829 5.640 -1.225 1.00 84.88 200 ARG A O 1
ATOM 1496 N N . LEU A 1 201 ? 1.121 7.203 0.363 1.00 83.69 201 LEU A N 1
ATOM 1497 C CA . LEU A 1 201 ? 0.442 8.274 -0.375 1.00 83.69 201 LEU A CA 1
ATOM 1498 C C . LEU A 1 201 ? 1.105 8.536 -1.735 1.00 83.69 201 LEU A C 1
ATOM 1500 O O . LEU A 1 201 ? 0.426 8.625 -2.758 1.00 83.69 201 LEU A O 1
ATOM 1504 N N . GLU A 1 202 ? 2.434 8.637 -1.757 1.00 87.12 202 GLU A N 1
ATOM 1505 C CA . GLU A 1 202 ? 3.173 8.859 -2.998 1.00 87.12 202 GLU A CA 1
ATOM 1506 C C . GLU A 1 202 ? 3.090 7.655 -3.943 1.00 87.12 202 GLU A C 1
ATOM 1508 O O . GLU A 1 202 ? 2.916 7.848 -5.145 1.00 87.12 202 GLU A O 1
ATOM 1513 N N . MET A 1 203 ? 3.148 6.422 -3.433 1.00 88.50 203 MET A N 1
ATOM 1514 C CA . MET A 1 203 ? 3.038 5.221 -4.266 1.00 88.50 203 MET A CA 1
ATOM 1515 C C . MET A 1 203 ? 1.633 5.021 -4.820 1.00 88.50 203 MET A C 1
ATOM 1517 O O . MET A 1 203 ? 1.500 4.635 -5.975 1.00 88.50 203 MET A O 1
ATOM 1521 N N . ASN A 1 204 ? 0.591 5.360 -4.061 1.00 84.00 204 ASN A N 1
ATOM 1522 C CA . ASN A 1 204 ? -0.781 5.371 -4.565 1.00 84.00 204 ASN A CA 1
ATOM 1523 C C . ASN A 1 204 ? -0.936 6.391 -5.700 1.00 84.00 204 ASN A C 1
ATOM 1525 O O . ASN A 1 204 ? -1.533 6.087 -6.730 1.00 84.00 204 ASN A O 1
ATOM 1529 N N . ARG A 1 205 ? -0.330 7.577 -5.560 1.00 86.31 205 ARG A N 1
ATOM 1530 C CA . ARG A 1 205 ? -0.320 8.601 -6.612 1.00 86.31 205 ARG A CA 1
ATOM 1531 C C . ARG A 1 205 ? 0.433 8.138 -7.864 1.00 86.31 205 ARG A C 1
ATOM 1533 O O . ARG A 1 205 ? -0.084 8.273 -8.968 1.00 86.31 205 ARG A O 1
ATOM 1540 N N . LEU A 1 206 ? 1.640 7.586 -7.715 1.00 87.44 206 LEU A N 1
ATOM 1541 C CA . LEU A 1 206 ? 2.427 7.081 -8.850 1.00 87.44 206 LEU A CA 1
ATOM 1542 C C . LEU A 1 206 ? 1.784 5.846 -9.492 1.00 87.44 206 LEU A C 1
ATOM 1544 O O . LEU A 1 206 ? 1.789 5.711 -10.714 1.00 87.44 206 LEU A O 1
ATOM 1548 N N . GLY A 1 207 ? 1.173 4.985 -8.681 1.00 87.44 207 GLY A N 1
ATOM 1549 C CA . GLY A 1 207 ? 0.467 3.778 -9.095 1.00 87.44 207 GLY A CA 1
ATOM 1550 C C . GLY A 1 207 ? -0.791 4.043 -9.917 1.00 87.44 207 GLY A C 1
ATOM 1551 O O . GLY A 1 207 ? -1.261 3.126 -10.583 1.00 87.44 207 GLY A O 1
ATOM 1552 N N . GLN A 1 208 ? -1.309 5.275 -9.943 1.00 86.81 208 GLN A N 1
ATOM 1553 C CA . GLN A 1 208 ? -2.415 5.689 -10.817 1.00 86.81 208 GLN A CA 1
ATOM 1554 C C . GLN A 1 208 ? -1.953 6.153 -12.205 1.00 86.81 208 GLN A C 1
ATOM 1556 O O . GLN A 1 208 ? -2.763 6.242 -13.127 1.00 86.81 208 GLN A O 1
ATOM 1561 N N . LEU A 1 209 ? -0.661 6.436 -12.392 1.00 89.12 209 LEU A N 1
ATOM 1562 C CA . LEU A 1 209 ? -0.152 6.932 -13.666 1.00 89.12 209 LEU A CA 1
ATOM 1563 C C . LEU A 1 209 ? -0.166 5.809 -14.711 1.00 89.12 209 LEU A C 1
ATOM 1565 O O . LEU A 1 209 ? 0.352 4.708 -14.496 1.00 89.12 209 LEU A O 1
ATOM 1569 N N . ARG A 1 210 ? -0.788 6.082 -15.859 1.00 91.00 210 ARG A N 1
ATOM 1570 C CA . ARG A 1 210 ? -0.908 5.149 -16.984 1.00 91.00 210 ARG A CA 1
ATOM 1571 C C . ARG A 1 210 ? -0.553 5.876 -18.271 1.00 91.00 210 ARG A C 1
ATOM 1573 O O . ARG A 1 210 ? -1.243 6.803 -18.679 1.00 91.00 210 ARG A O 1
ATOM 1580 N N . HIS A 1 211 ? 0.523 5.440 -18.913 1.00 95.88 211 HIS A N 1
ATOM 1581 C CA . HIS A 1 211 ? 0.952 5.956 -20.206 1.00 95.88 211 HIS A CA 1
ATOM 1582 C C . HIS A 1 211 ? 1.707 4.850 -20.963 1.00 95.88 211 HIS A C 1
ATOM 1584 O O . HIS A 1 211 ? 2.491 4.136 -20.335 1.00 95.88 211 HIS A O 1
ATOM 1590 N N . PRO A 1 212 ? 1.513 4.688 -22.287 1.00 95.81 212 PRO A N 1
ATOM 1591 C CA . PRO A 1 212 ? 2.129 3.602 -23.060 1.00 95.81 212 PRO A CA 1
ATOM 1592 C C . PRO A 1 212 ? 3.662 3.588 -22.988 1.00 95.81 212 PRO A C 1
ATOM 1594 O O . PRO A 1 212 ? 4.263 2.520 -22.986 1.00 95.81 212 PRO A O 1
ATOM 1597 N N . ASN A 1 213 ? 4.289 4.762 -22.858 1.00 97.88 213 ASN A N 1
ATOM 1598 C CA . ASN A 1 213 ? 5.746 4.903 -22.763 1.00 97.88 213 ASN A CA 1
ATOM 1599 C C . ASN A 1 213 ? 6.293 5.030 -21.331 1.00 97.88 213 ASN A C 1
ATOM 1601 O O . ASN A 1 213 ? 7.404 5.522 -21.141 1.00 97.88 213 ASN A O 1
ATOM 1605 N N . LEU A 1 214 ? 5.528 4.617 -20.319 1.00 95.56 214 LEU A N 1
ATOM 1606 C CA . LEU A 1 214 ? 5.985 4.515 -18.931 1.00 95.56 214 LEU A CA 1
ATOM 1607 C C . LEU A 1 214 ? 5.860 3.066 -18.450 1.00 95.56 214 LEU A C 1
ATOM 1609 O O . LEU A 1 214 ? 4.941 2.344 -18.848 1.00 95.56 214 LEU A O 1
ATOM 1613 N N . VAL A 1 215 ? 6.776 2.630 -17.587 1.00 93.00 215 VAL A N 1
ATOM 1614 C CA . VAL A 1 215 ? 6.644 1.338 -16.906 1.00 93.00 215 VAL A CA 1
ATOM 1615 C C . VAL A 1 215 ? 5.591 1.484 -15.800 1.00 93.00 215 VAL A C 1
ATOM 1617 O O . VAL A 1 215 ? 5.766 2.317 -14.912 1.00 93.00 215 VAL A O 1
ATOM 1620 N N . PRO A 1 216 ? 4.485 0.718 -15.825 1.00 87.75 216 PRO A N 1
ATOM 1621 C CA . PRO A 1 216 ? 3.460 0.833 -14.798 1.00 87.75 216 PRO A CA 1
ATOM 1622 C C . PRO A 1 216 ? 3.979 0.293 -13.461 1.00 87.75 216 PRO A C 1
ATOM 1624 O O . PRO A 1 216 ? 4.463 -0.841 -13.394 1.00 87.75 216 PRO A O 1
ATOM 1627 N N . LEU A 1 217 ? 3.841 1.095 -12.400 1.00 89.81 217 LEU A N 1
ATOM 1628 C CA . LEU A 1 217 ? 3.969 0.623 -11.024 1.00 89.81 217 LEU A CA 1
ATOM 1629 C C . LEU A 1 217 ? 2.752 -0.250 -10.715 1.00 89.81 217 LEU A C 1
ATOM 1631 O O . LEU A 1 217 ? 1.614 0.220 -10.763 1.00 89.81 217 LEU A O 1
ATOM 1635 N N . LEU A 1 218 ? 3.009 -1.524 -10.448 1.00 87.25 218 LEU A N 1
ATOM 1636 C CA . LEU A 1 218 ? 1.983 -2.527 -10.188 1.00 87.25 218 LEU A CA 1
ATOM 1637 C C . LEU A 1 218 ? 1.578 -2.543 -8.725 1.00 87.25 218 LEU A C 1
ATOM 1639 O O . LEU A 1 218 ? 0.426 -2.779 -8.410 1.00 87.25 218 LEU A O 1
ATOM 1643 N N . GLY A 1 219 ? 2.536 -2.290 -7.844 1.00 86.19 219 GLY A N 1
ATOM 1644 C CA . GLY A 1 219 ? 2.319 -2.256 -6.413 1.00 86.19 219 GLY A CA 1
ATOM 1645 C C . GLY A 1 219 ? 3.614 -1.942 -5.691 1.00 86.19 219 GLY A C 1
ATOM 1646 O O . GLY A 1 219 ? 4.653 -1.681 -6.302 1.00 86.19 219 GLY A O 1
ATOM 1647 N N . PHE A 1 220 ? 3.557 -1.978 -4.374 1.00 86.88 220 PHE A N 1
ATOM 1648 C CA . PHE A 1 220 ? 4.709 -1.743 -3.523 1.00 86.88 220 PHE A CA 1
ATOM 1649 C C . PHE A 1 220 ? 4.597 -2.604 -2.270 1.00 86.88 220 PHE A C 1
ATOM 1651 O O . PHE A 1 220 ? 3.531 -3.113 -1.933 1.00 86.88 220 PHE A O 1
ATOM 1658 N N . CYS A 1 221 ? 5.712 -2.770 -1.573 1.00 81.31 221 CYS A N 1
ATOM 1659 C CA . CYS A 1 221 ? 5.762 -3.470 -0.304 1.00 81.31 221 CYS A CA 1
ATOM 1660 C C . CYS A 1 221 ? 6.617 -2.663 0.669 1.00 81.31 221 CYS A C 1
ATOM 1662 O O . CYS A 1 221 ? 7.708 -2.209 0.317 1.00 81.31 221 CYS A O 1
ATOM 1664 N N . VAL A 1 222 ? 6.108 -2.475 1.885 1.00 77.88 222 VAL A N 1
ATOM 1665 C CA . VAL A 1 222 ? 6.856 -1.882 2.994 1.00 77.88 222 VAL A CA 1
ATOM 1666 C C . VAL A 1 222 ? 7.018 -2.960 4.051 1.00 77.88 222 VAL A C 1
ATOM 1668 O O . VAL A 1 222 ? 6.030 -3.504 4.546 1.00 77.88 222 VAL A O 1
ATOM 1671 N N . VAL A 1 223 ? 8.266 -3.299 4.363 1.00 71.94 223 VAL A N 1
ATOM 1672 C CA . VAL A 1 223 ? 8.600 -4.298 5.379 1.00 71.94 223 VAL A CA 1
ATOM 1673 C C . VAL A 1 223 ? 9.644 -3.702 6.301 1.00 71.94 223 VAL A C 1
ATOM 1675 O O . VAL A 1 223 ? 10.825 -3.648 5.963 1.00 71.94 223 VAL A O 1
ATOM 1678 N N . VAL A 1 224 ? 9.217 -3.285 7.492 1.00 72.38 224 VAL A N 1
ATOM 1679 C CA . VAL A 1 224 ? 10.094 -2.596 8.448 1.00 72.38 224 VAL A CA 1
ATOM 1680 C C . VAL A 1 224 ? 10.674 -1.333 7.779 1.00 72.38 224 VAL A C 1
ATOM 1682 O O . VAL A 1 224 ? 9.908 -0.441 7.431 1.00 72.38 224 VAL A O 1
ATOM 1685 N N . GLU A 1 225 ? 11.984 -1.271 7.529 1.00 74.62 225 GLU A N 1
ATOM 1686 C CA . GLU A 1 225 ? 12.651 -0.147 6.849 1.00 74.62 225 GLU A CA 1
ATOM 1687 C C . GLU A 1 225 ? 12.760 -0.330 5.326 1.00 74.62 225 GLU A C 1
ATOM 1689 O O . GLU A 1 225 ? 13.097 0.602 4.593 1.00 74.62 225 GLU A O 1
ATOM 1694 N N . GLU A 1 226 ? 12.482 -1.534 4.830 1.00 79.75 226 GLU A N 1
ATOM 1695 C CA . GLU A 1 226 ? 12.624 -1.875 3.421 1.00 79.75 226 GLU A CA 1
ATOM 1696 C C . GLU A 1 226 ? 11.413 -1.389 2.632 1.00 79.75 226 GLU A C 1
ATOM 1698 O O . GLU A 1 226 ? 10.263 -1.672 2.979 1.00 79.75 226 GLU A O 1
ATOM 1703 N N . LYS A 1 227 ? 11.680 -0.688 1.530 1.00 84.94 227 LYS A N 1
ATOM 1704 C CA . LYS A 1 227 ? 10.656 -0.199 0.608 1.00 84.94 227 LYS A CA 1
ATOM 1705 C C . LYS A 1 227 ? 10.924 -0.777 -0.773 1.00 84.94 227 LYS A C 1
ATOM 1707 O O . LYS A 1 227 ? 11.968 -0.518 -1.376 1.00 84.94 227 LYS A O 1
ATOM 1712 N N . LEU A 1 228 ? 9.992 -1.597 -1.239 1.00 87.94 228 LEU A N 1
ATOM 1713 C CA . LEU A 1 228 ? 10.073 -2.313 -2.504 1.00 87.94 228 LEU A CA 1
ATOM 1714 C C . LEU A 1 228 ? 9.004 -1.788 -3.455 1.00 87.94 228 LEU A C 1
ATOM 1716 O O . LEU A 1 228 ? 7.847 -1.645 -3.065 1.00 87.94 228 LEU A O 1
ATOM 1720 N N . LEU A 1 229 ? 9.380 -1.556 -4.705 1.00 89.94 229 LEU A N 1
ATOM 1721 C CA . LEU A 1 229 ? 8.466 -1.234 -5.793 1.00 89.94 229 LEU A CA 1
ATOM 1722 C C . LEU A 1 229 ? 8.355 -2.437 -6.716 1.00 89.94 229 LEU A C 1
ATOM 1724 O O . LEU A 1 229 ? 9.341 -3.127 -6.977 1.00 89.94 229 LEU A O 1
ATOM 1728 N N . VAL A 1 230 ? 7.148 -2.703 -7.198 1.00 90.75 230 VAL A N 1
ATOM 1729 C CA . VAL A 1 230 ? 6.862 -3.857 -8.043 1.00 90.75 230 VAL A CA 1
ATOM 1730 C C . VAL A 1 230 ? 6.378 -3.367 -9.393 1.00 90.75 230 VAL A C 1
ATOM 1732 O O . VAL A 1 230 ? 5.362 -2.687 -9.498 1.00 90.75 230 VAL A O 1
ATOM 1735 N N . TYR A 1 231 ? 7.113 -3.738 -10.433 1.00 89.69 231 TYR A N 1
ATOM 1736 C CA . TYR A 1 231 ? 6.862 -3.378 -11.820 1.00 89.69 231 TYR A CA 1
ATOM 1737 C C . TYR A 1 231 ? 6.681 -4.630 -12.679 1.00 89.69 231 TYR A C 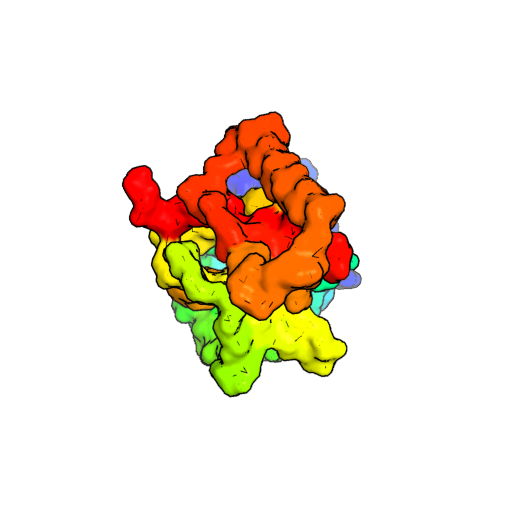1
ATOM 1739 O O . TYR A 1 231 ? 7.129 -5.730 -12.334 1.00 89.69 231 TYR A O 1
ATOM 1747 N N . LYS A 1 232 ? 6.070 -4.457 -13.855 1.00 85.94 232 LYS A N 1
ATOM 1748 C CA . LYS A 1 232 ? 6.072 -5.497 -14.890 1.00 85.94 232 LYS A CA 1
ATOM 1749 C C . LYS A 1 232 ? 7.509 -5.720 -15.375 1.00 85.94 232 LYS A C 1
ATOM 1751 O O . LYS A 1 232 ? 8.210 -4.757 -15.680 1.00 85.94 232 LYS A O 1
ATOM 1756 N N . HIS A 1 233 ? 7.946 -6.975 -15.481 1.00 88.25 233 HIS A N 1
ATOM 1757 C CA . HIS A 1 233 ? 9.228 -7.280 -16.119 1.00 88.25 233 HIS A CA 1
ATOM 1758 C C . HIS A 1 233 ? 9.133 -7.069 -17.637 1.00 88.25 233 HIS A C 1
ATOM 1760 O O . HIS A 1 233 ? 8.217 -7.586 -18.274 1.00 88.25 233 HIS A O 1
ATOM 1766 N N . LEU A 1 234 ? 10.091 -6.339 -18.212 1.00 90.50 234 LEU A N 1
ATOM 1767 C CA . LEU A 1 234 ? 10.220 -6.146 -19.657 1.00 90.50 234 LEU A CA 1
ATOM 1768 C C . LEU A 1 234 ? 11.412 -6.960 -20.169 1.00 90.50 234 LEU A C 1
ATOM 1770 O O . LEU A 1 234 ? 12.547 -6.764 -19.730 1.00 90.50 234 LEU A O 1
ATOM 1774 N N . SER A 1 235 ? 11.132 -7.914 -21.054 1.00 85.75 235 SER A N 1
ATOM 1775 C CA . SER A 1 235 ? 12.055 -8.975 -21.477 1.00 85.75 235 SER A CA 1
ATOM 1776 C C . SER A 1 235 ? 13.248 -8.472 -22.290 1.00 85.75 235 SER A C 1
ATOM 1778 O O . SER A 1 235 ? 14.338 -9.026 -22.150 1.00 85.75 235 SER A O 1
ATOM 1780 N N . ASN A 1 236 ? 13.075 -7.403 -23.074 1.00 90.06 236 ASN A N 1
ATOM 1781 C CA . ASN A 1 236 ? 14.142 -6.823 -23.897 1.00 90.06 236 ASN A CA 1
ATOM 1782 C C . ASN A 1 236 ? 15.140 -5.965 -23.092 1.00 90.06 236 ASN A C 1
ATOM 1784 O O . ASN A 1 236 ? 16.166 -5.547 -23.628 1.00 90.06 236 ASN A O 1
ATOM 1788 N N . GLY A 1 237 ? 14.900 -5.757 -21.792 1.00 90.00 237 GLY A N 1
ATOM 1789 C CA . GLY A 1 237 ? 15.845 -5.095 -20.893 1.00 90.00 237 GLY A CA 1
ATOM 1790 C C . GLY A 1 237 ? 15.991 -3.595 -21.158 1.00 90.00 237 GLY A C 1
ATOM 1791 O O . GLY A 1 237 ? 15.039 -2.931 -21.567 1.00 90.00 237 GLY A O 1
ATOM 1792 N N . THR A 1 238 ? 17.172 -3.043 -20.862 1.00 92.12 238 THR A N 1
ATOM 1793 C CA . THR A 1 238 ? 17.444 -1.605 -20.988 1.00 92.12 238 THR A CA 1
ATOM 1794 C C . THR A 1 238 ? 17.938 -1.244 -22.384 1.00 92.12 238 THR A C 1
ATOM 1796 O O . THR A 1 238 ? 18.619 -2.016 -23.060 1.00 92.12 238 THR A O 1
ATOM 1799 N N . LEU A 1 239 ? 17.671 -0.012 -22.811 1.00 94.12 239 LEU A N 1
ATOM 1800 C CA . LEU A 1 239 ? 18.231 0.526 -24.046 1.00 94.12 239 LEU A CA 1
ATOM 1801 C C . LEU A 1 239 ? 19.769 0.523 -24.005 1.00 94.12 239 LEU A C 1
ATOM 1803 O O . LEU A 1 239 ? 20.415 0.271 -25.020 1.00 94.12 239 LEU A O 1
ATOM 1807 N N . TYR A 1 240 ? 20.365 0.764 -22.833 1.00 92.12 240 TYR A N 1
ATOM 1808 C CA . TYR A 1 240 ? 21.813 0.696 -22.635 1.00 92.12 240 TYR A CA 1
ATOM 1809 C C . TYR A 1 240 ? 22.389 -0.682 -22.980 1.00 92.12 240 TYR A C 1
ATOM 1811 O O . TYR A 1 240 ? 23.386 -0.754 -23.701 1.00 92.12 240 TYR A O 1
ATOM 1819 N N . SER A 1 241 ? 21.791 -1.775 -22.488 1.00 89.44 241 SER A N 1
ATOM 1820 C CA . SER A 1 241 ? 22.306 -3.118 -22.773 1.00 89.44 241 SER A CA 1
ATOM 1821 C C . SER A 1 241 ? 22.170 -3.453 -24.254 1.00 89.44 241 SER A C 1
ATOM 1823 O O . SER A 1 241 ? 23.110 -3.988 -24.837 1.00 89.44 241 SER A O 1
ATOM 1825 N N . LEU A 1 242 ? 21.059 -3.073 -24.889 1.00 90.12 242 LEU A N 1
ATOM 1826 C CA . LEU A 1 242 ? 20.832 -3.352 -26.305 1.00 90.12 242 LEU A CA 1
ATOM 1827 C C . LEU A 1 242 ? 21.800 -2.585 -27.221 1.00 90.12 242 LEU A C 1
ATOM 1829 O O . LEU A 1 242 ? 22.356 -3.166 -28.154 1.00 90.12 242 LEU A O 1
ATOM 1833 N N . LEU A 1 243 ? 22.054 -1.305 -26.925 1.00 90.69 243 LEU A N 1
ATOM 1834 C CA . LEU A 1 243 ? 23.005 -0.483 -27.681 1.00 90.69 243 LEU A CA 1
ATOM 1835 C C . LEU A 1 243 ? 24.448 -0.997 -27.575 1.00 90.69 243 LEU A C 1
ATOM 1837 O O . LEU A 1 243 ? 25.187 -0.906 -28.552 1.00 90.69 243 LEU A O 1
ATOM 1841 N N . ASN A 1 244 ? 24.845 -1.531 -26.415 1.00 87.06 244 ASN A N 1
ATOM 1842 C CA . ASN A 1 244 ? 26.209 -2.018 -26.195 1.00 87.06 244 ASN A CA 1
ATOM 1843 C C . ASN A 1 244 ? 26.419 -3.473 -26.628 1.00 87.06 244 ASN A C 1
ATOM 1845 O O . ASN A 1 244 ? 27.508 -3.818 -27.076 1.00 87.06 244 ASN A O 1
ATOM 1849 N N . ALA A 1 245 ? 25.411 -4.334 -26.481 1.00 80.94 245 ALA A N 1
ATOM 1850 C CA . ALA A 1 245 ? 25.557 -5.756 -26.768 1.00 80.94 245 ALA A CA 1
ATOM 1851 C C . ALA A 1 245 ? 25.422 -6.070 -28.261 1.00 80.94 245 ALA A C 1
ATOM 1853 O O . ALA A 1 245 ? 26.169 -6.902 -28.772 1.00 80.94 245 ALA A O 1
ATOM 1854 N N . ASN A 1 246 ? 24.457 -5.456 -28.959 1.00 70.88 246 ASN A N 1
ATOM 1855 C CA . ASN A 1 246 ? 24.164 -5.837 -30.341 1.00 70.88 246 ASN A CA 1
ATOM 1856 C C . ASN A 1 246 ? 23.519 -4.690 -31.149 1.00 70.88 246 ASN A C 1
ATOM 1858 O O . ASN A 1 246 ? 22.331 -4.735 -31.481 1.00 70.88 246 ASN A O 1
ATOM 1862 N N . PRO A 1 247 ? 24.284 -3.638 -31.502 1.00 67.81 247 PRO A N 1
ATOM 1863 C CA . PRO A 1 247 ? 23.752 -2.445 -32.168 1.00 67.81 247 PRO A CA 1
ATOM 1864 C C . PRO A 1 247 ? 23.162 -2.717 -33.562 1.00 67.81 247 PRO A C 1
ATOM 1866 O O . PRO A 1 247 ? 22.431 -1.881 -34.093 1.00 67.81 247 PRO A O 1
ATOM 1869 N N . THR A 1 248 ? 23.461 -3.870 -34.161 1.00 73.62 248 THR A N 1
ATOM 1870 C CA . THR A 1 248 ? 22.938 -4.311 -35.464 1.00 73.62 248 THR A CA 1
ATOM 1871 C C . THR A 1 248 ? 21.483 -4.783 -35.406 1.00 73.62 248 THR A C 1
ATOM 1873 O O . THR A 1 248 ? 20.830 -4.815 -36.443 1.00 73.62 248 THR A O 1
ATOM 1876 N N . VAL A 1 249 ? 20.960 -5.101 -34.215 1.00 78.38 249 VAL A N 1
ATOM 1877 C CA . VAL A 1 249 ? 19.553 -5.498 -34.007 1.00 78.38 249 VAL A CA 1
ATOM 1878 C C . VAL A 1 249 ? 18.604 -4.312 -34.194 1.00 78.38 249 VAL A C 1
ATOM 1880 O O . VAL A 1 249 ? 17.453 -4.486 -34.580 1.00 78.38 249 VAL A O 1
ATOM 1883 N N . LEU A 1 250 ? 19.088 -3.093 -33.946 1.00 86.44 250 LEU A N 1
ATOM 1884 C CA . LEU A 1 250 ? 18.294 -1.876 -34.043 1.00 86.44 250 LEU A CA 1
ATOM 1885 C C . LEU A 1 250 ? 18.524 -1.195 -35.391 1.00 86.44 250 LEU A C 1
ATOM 1887 O O . LEU A 1 250 ? 19.499 -0.452 -35.559 1.00 86.44 250 LEU A O 1
ATOM 1891 N N . ASP A 1 251 ? 17.608 -1.402 -36.331 1.00 91.50 251 ASP A N 1
ATOM 1892 C CA . ASP A 1 251 ? 17.544 -0.611 -37.556 1.00 91.50 251 ASP A CA 1
ATOM 1893 C C . ASP A 1 251 ? 17.103 0.840 -37.272 1.00 91.50 251 ASP A C 1
ATOM 1895 O O . ASP A 1 251 ? 16.696 1.203 -36.162 1.00 91.50 251 ASP A O 1
ATOM 1899 N N . TRP A 1 252 ? 17.237 1.720 -38.266 1.00 94.38 252 TRP A N 1
ATOM 1900 C CA . TRP A 1 252 ? 16.889 3.131 -38.090 1.00 94.38 252 TRP A CA 1
ATOM 1901 C C . TRP A 1 252 ? 15.416 3.359 -37.694 1.00 94.38 252 TRP A C 1
ATOM 1903 O O . TRP A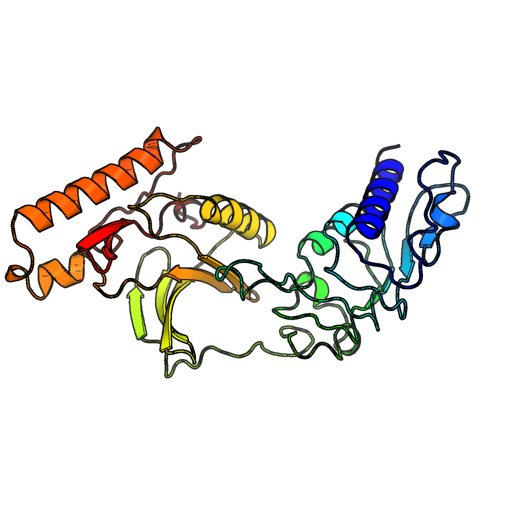 1 252 ? 15.190 4.096 -36.729 1.00 94.38 252 TRP A O 1
ATOM 1913 N N . PRO A 1 253 ? 14.420 2.728 -38.351 1.00 95.81 253 PRO A N 1
ATOM 1914 C CA . PRO A 1 253 ? 13.024 2.822 -37.927 1.00 95.81 253 PRO A CA 1
ATOM 1915 C C . PRO A 1 253 ? 12.806 2.477 -36.449 1.00 95.81 253 PRO A C 1
ATOM 1917 O O . PRO A 1 253 ? 12.106 3.214 -35.752 1.00 95.81 253 PRO A O 1
ATOM 1920 N N . THR A 1 254 ? 13.441 1.414 -35.946 1.00 94.44 254 THR A N 1
ATOM 1921 C CA . THR A 1 254 ? 13.317 1.009 -34.539 1.00 94.44 254 THR A CA 1
ATOM 1922 C C . THR A 1 254 ? 13.956 2.038 -33.608 1.00 94.44 254 THR A C 1
ATOM 1924 O O . THR A 1 254 ? 13.337 2.456 -32.631 1.00 94.44 254 THR A O 1
ATOM 1927 N N . ARG A 1 255 ? 15.156 2.542 -33.932 1.00 95.19 255 ARG A N 1
ATOM 1928 C CA . ARG A 1 255 ? 15.817 3.603 -33.141 1.00 95.19 255 ARG A CA 1
ATOM 1929 C C . ARG A 1 255 ? 14.970 4.869 -33.056 1.00 95.19 255 ARG A C 1
ATOM 1931 O O . ARG A 1 255 ? 14.845 5.452 -31.980 1.00 95.19 255 ARG A O 1
ATOM 1938 N N . PHE A 1 256 ? 14.385 5.287 -34.179 1.00 96.62 256 PHE A N 1
ATOM 1939 C CA . PHE A 1 256 ? 13.505 6.450 -34.223 1.00 96.62 256 PHE A CA 1
ATOM 1940 C C . PHE A 1 256 ? 12.252 6.234 -33.367 1.00 96.62 256 PHE A C 1
ATOM 1942 O O . PHE A 1 256 ? 11.900 7.114 -32.583 1.00 96.62 256 PHE A O 1
ATOM 1949 N N . ARG A 1 257 ? 11.618 5.054 -33.455 1.00 97.06 257 ARG A N 1
ATOM 1950 C CA . ARG A 1 257 ? 10.455 4.692 -32.629 1.00 97.06 257 ARG A CA 1
ATOM 1951 C C . ARG A 1 257 ? 10.776 4.759 -31.136 1.00 97.06 257 ARG A C 1
ATOM 1953 O O . ARG A 1 257 ? 10.030 5.391 -30.392 1.00 97.06 257 ARG A O 1
ATOM 1960 N N . ILE A 1 258 ? 11.909 4.194 -30.717 1.00 97.25 258 ILE A N 1
ATOM 1961 C CA . ILE A 1 258 ? 12.386 4.244 -29.327 1.00 97.25 258 ILE A CA 1
ATOM 1962 C C . ILE A 1 258 ? 12.569 5.699 -28.873 1.00 97.25 258 ILE A C 1
ATOM 1964 O O . ILE A 1 258 ? 12.046 6.094 -27.831 1.00 97.25 258 ILE A O 1
ATOM 1968 N N . GLY A 1 259 ? 13.278 6.514 -29.663 1.00 98.12 259 GLY A N 1
ATOM 1969 C CA . GLY A 1 259 ? 13.515 7.924 -29.345 1.00 98.12 259 GLY A CA 1
ATOM 1970 C C . GLY A 1 259 ? 12.219 8.732 -29.235 1.00 98.12 259 GLY A C 1
ATOM 1971 O O . GLY A 1 259 ? 12.040 9.490 -28.281 1.00 98.12 259 GLY A O 1
ATOM 1972 N N . LEU A 1 260 ? 11.287 8.521 -30.167 1.00 98.38 260 LEU A N 1
ATOM 1973 C CA . LEU A 1 260 ? 9.970 9.154 -30.156 1.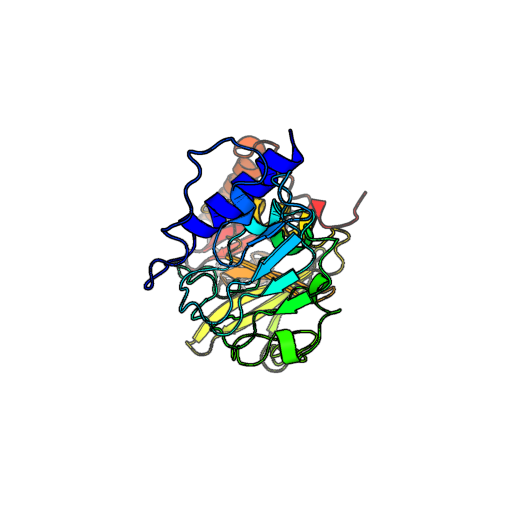00 98.38 260 LEU A CA 1
ATOM 1974 C C . LEU A 1 260 ? 9.143 8.727 -28.937 1.00 98.38 260 LEU A C 1
ATOM 1976 O O . LEU A 1 260 ? 8.553 9.579 -28.277 1.00 98.38 260 LEU A O 1
ATOM 1980 N N . GLY A 1 261 ? 9.117 7.432 -28.614 1.00 98.50 261 GLY A N 1
ATOM 1981 C CA . GLY A 1 261 ? 8.408 6.900 -27.450 1.00 98.50 261 GLY A CA 1
ATOM 1982 C C . GLY A 1 261 ? 8.941 7.471 -26.136 1.00 98.50 261 GLY A C 1
ATOM 1983 O O . GLY A 1 261 ? 8.163 7.947 -25.308 1.00 98.50 261 GLY A O 1
ATOM 1984 N N . ALA A 1 262 ? 10.266 7.521 -25.973 1.00 98.38 262 ALA A N 1
ATOM 1985 C CA . ALA A 1 262 ? 10.896 8.129 -24.804 1.00 98.38 262 ALA A CA 1
ATOM 1986 C C . ALA A 1 262 ? 10.567 9.631 -24.696 1.00 98.38 262 ALA A C 1
ATOM 1988 O O . ALA A 1 262 ? 10.144 10.103 -23.640 1.00 98.38 262 ALA A O 1
ATOM 1989 N N . ALA A 1 263 ? 10.675 10.384 -25.795 1.00 98.50 263 ALA A N 1
ATOM 1990 C CA . ALA A 1 263 ? 10.307 11.799 -25.811 1.00 98.50 263 ALA A CA 1
ATOM 1991 C C . ALA A 1 263 ? 8.824 12.011 -25.459 1.00 98.50 263 ALA A C 1
ATOM 1993 O O . ALA A 1 263 ? 8.495 12.908 -24.684 1.00 98.50 263 ALA A O 1
ATOM 1994 N N . ARG A 1 264 ? 7.932 11.153 -25.969 1.00 98.62 264 ARG A N 1
ATOM 1995 C CA . ARG A 1 264 ? 6.491 11.194 -25.690 1.00 98.62 264 ARG A CA 1
ATOM 1996 C C . ARG A 1 264 ? 6.179 10.937 -24.218 1.00 98.62 264 ARG A C 1
ATOM 1998 O O . ARG A 1 264 ? 5.413 11.694 -23.627 1.00 98.62 264 ARG A O 1
ATOM 2005 N N . GLY A 1 265 ? 6.784 9.908 -23.622 1.00 98.06 265 GLY A N 1
ATOM 2006 C CA . GLY A 1 265 ? 6.626 9.602 -22.197 1.00 98.06 265 GLY A CA 1
ATOM 2007 C C . GLY A 1 265 ? 7.095 10.748 -21.303 1.00 98.06 265 GLY A C 1
ATOM 2008 O O . GLY A 1 265 ? 6.381 11.150 -20.387 1.00 98.06 265 GLY A O 1
ATOM 2009 N N . LEU A 1 266 ? 8.254 11.335 -21.612 1.00 97.56 266 LEU A N 1
ATOM 2010 C CA . LEU A 1 266 ? 8.789 12.461 -20.848 1.00 97.56 266 LEU A CA 1
ATOM 2011 C C . LEU A 1 266 ? 7.947 13.736 -21.019 1.00 97.56 266 LEU A C 1
ATOM 2013 O O . LEU A 1 266 ? 7.672 14.427 -20.040 1.00 97.56 266 LEU A O 1
ATOM 2017 N N . ALA A 1 267 ? 7.482 14.025 -22.237 1.00 98.25 267 ALA A N 1
ATOM 2018 C CA . ALA A 1 267 ? 6.584 15.148 -22.496 1.00 98.25 267 ALA A CA 1
ATOM 2019 C C . ALA A 1 267 ? 5.271 15.011 -21.713 1.00 98.25 267 ALA A C 1
ATOM 2021 O O . ALA A 1 267 ? 4.790 15.989 -21.142 1.00 98.25 267 ALA A O 1
ATOM 2022 N N . TRP A 1 268 ? 4.717 13.799 -21.628 1.00 98.00 268 TRP A N 1
ATOM 2023 C CA . TRP A 1 268 ? 3.529 13.539 -20.821 1.00 98.00 268 TRP A CA 1
ATOM 2024 C C . TRP A 1 268 ? 3.782 13.764 -19.324 1.00 98.00 268 TRP A C 1
ATOM 2026 O O . TRP A 1 268 ? 2.980 14.428 -18.676 1.00 98.00 268 TRP A O 1
ATOM 2036 N N . LEU A 1 269 ? 4.920 13.320 -18.779 1.00 95.94 269 LEU A N 1
ATOM 2037 C CA . LEU A 1 269 ? 5.276 13.599 -17.379 1.00 95.94 269 LEU A CA 1
ATOM 2038 C C . LEU A 1 269 ? 5.364 15.106 -17.078 1.00 95.94 269 LEU A C 1
ATOM 2040 O O . LEU A 1 269 ? 4.993 15.539 -15.986 1.00 95.94 269 LEU A O 1
ATOM 2044 N N . HIS A 1 270 ? 5.840 15.909 -18.031 1.00 96.12 270 HIS A N 1
ATOM 2045 C CA . HIS A 1 270 ? 6.022 17.352 -17.849 1.00 96.12 270 HIS A CA 1
ATOM 2046 C C . HIS A 1 270 ? 4.755 18.179 -18.102 1.00 96.12 270 HIS A C 1
ATOM 2048 O O . HIS A 1 270 ? 4.553 19.196 -17.442 1.00 96.12 270 HIS A O 1
ATOM 2054 N N . HIS A 1 271 ? 3.923 17.776 -19.062 1.00 96.50 271 HIS A N 1
ATOM 2055 C CA . HIS A 1 271 ? 2.805 18.593 -19.550 1.00 96.50 271 HIS A CA 1
ATOM 2056 C C . HIS A 1 271 ? 1.432 17.939 -19.361 1.00 96.50 271 HIS A C 1
ATOM 2058 O O . HIS A 1 271 ? 0.422 18.636 -19.363 1.00 96.50 271 HIS A O 1
ATOM 2064 N N . GLY A 1 272 ? 1.385 16.616 -19.206 1.00 94.19 272 GLY A N 1
ATOM 2065 C CA . GLY A 1 272 ? 0.169 15.844 -18.942 1.00 94.19 272 GLY A CA 1
ATOM 2066 C C . GLY A 1 272 ? -0.123 15.639 -17.453 1.00 94.19 272 GLY A C 1
ATOM 2067 O O . GLY A 1 272 ? -1.251 15.299 -17.105 1.00 94.19 272 GLY A O 1
ATOM 2068 N N . CYS A 1 273 ? 0.859 15.872 -16.577 1.00 92.06 273 CYS A N 1
ATOM 2069 C CA . CYS A 1 273 ? 0.711 15.773 -15.125 1.00 92.06 273 CYS A CA 1
ATOM 2070 C C . CYS A 1 273 ? 0.659 17.159 -14.464 1.00 92.06 273 CYS A C 1
ATOM 2072 O O . CYS A 1 273 ? 1.431 18.055 -14.806 1.00 92.06 273 CYS A O 1
ATOM 2074 N N . GLN A 1 274 ? -0.217 17.313 -13.468 1.00 90.88 274 GLN A N 1
ATOM 2075 C CA . GLN A 1 274 ? -0.346 18.513 -12.637 1.00 90.88 274 GLN A CA 1
ATOM 2076 C C . GLN A 1 274 ? -0.240 18.120 -11.150 1.00 90.88 274 GLN A C 1
ATOM 2078 O O . GLN A 1 274 ? -1.117 17.409 -10.656 1.00 90.88 274 GLN A O 1
ATOM 2083 N N . PRO A 1 275 ? 0.814 18.544 -10.424 1.00 90.50 275 PRO A N 1
ATOM 2084 C CA . PRO A 1 275 ? 1.989 19.268 -10.922 1.00 90.50 275 PRO A CA 1
ATOM 2085 C C . PRO A 1 275 ? 2.873 18.403 -11.853 1.00 90.50 275 PRO A C 1
ATOM 2087 O O . PRO A 1 275 ? 2.787 17.171 -11.796 1.00 90.50 275 PRO A O 1
ATOM 2090 N N . PRO A 1 276 ? 3.751 19.023 -12.670 1.00 92.94 276 PRO A N 1
ATOM 2091 C CA . PRO A 1 276 ? 4.701 18.302 -13.517 1.00 92.94 276 PRO A CA 1
ATOM 2092 C C . PRO A 1 276 ? 5.567 17.318 -12.724 1.00 92.94 276 PRO A C 1
ATOM 2094 O O . PRO A 1 276 ? 6.063 17.636 -11.640 1.00 92.94 276 PRO A O 1
ATOM 2097 N N . ILE A 1 277 ? 5.794 16.128 -13.281 1.00 91.56 277 ILE A N 1
ATOM 2098 C CA . ILE A 1 277 ? 6.655 15.108 -12.679 1.00 91.56 277 ILE A CA 1
ATOM 2099 C C . ILE A 1 277 ? 8.038 15.199 -13.312 1.00 91.56 277 ILE A C 1
ATOM 2101 O O . ILE A 1 277 ? 8.245 14.814 -14.460 1.00 91.56 277 ILE A O 1
ATOM 2105 N N . LEU A 1 278 ? 9.009 15.683 -12.542 1.00 89.94 278 LEU A N 1
ATOM 2106 C CA . LEU A 1 278 ? 10.402 15.731 -12.972 1.00 89.94 278 LEU A CA 1
ATOM 2107 C C . LEU A 1 278 ? 11.054 14.362 -12.763 1.00 89.94 278 LEU A C 1
ATOM 2109 O O . LEU A 1 278 ? 11.149 13.880 -11.635 1.00 89.94 278 LEU A O 1
ATOM 2113 N N . HIS A 1 279 ? 11.539 13.747 -13.842 1.00 91.19 279 HIS A N 1
ATOM 2114 C CA . HIS A 1 279 ? 12.269 12.479 -13.753 1.00 91.19 279 HIS A CA 1
ATOM 2115 C C . HIS A 1 279 ? 13.658 12.645 -13.110 1.00 91.19 279 HIS A C 1
ATOM 2117 O O . HIS A 1 279 ? 14.129 11.756 -12.408 1.00 91.19 279 HIS A O 1
ATOM 2123 N N . GLN A 1 280 ? 14.334 13.771 -13.372 1.00 87.12 280 GLN A N 1
ATOM 2124 C CA . GLN A 1 280 ? 15.674 14.148 -12.876 1.00 87.12 280 GLN A CA 1
ATOM 2125 C C . GLN A 1 280 ? 16.871 13.279 -13.321 1.00 87.12 280 GLN A C 1
ATOM 2127 O O . GLN A 1 280 ? 17.991 13.779 -13.344 1.00 87.12 280 GLN A O 1
ATOM 2132 N N . TYR A 1 281 ? 16.657 12.023 -13.719 1.00 84.38 281 TYR A N 1
ATOM 2133 C CA . TYR A 1 281 ? 17.725 11.061 -14.051 1.00 84.38 281 TYR A CA 1
ATOM 2134 C C . TYR A 1 281 ? 17.501 10.298 -15.363 1.00 84.38 281 TYR A C 1
ATOM 2136 O O . TYR A 1 281 ? 17.757 9.096 -15.442 1.00 84.38 281 TYR A O 1
ATOM 2144 N N . ILE A 1 282 ? 17.011 10.977 -16.404 1.00 91.56 282 ILE A N 1
ATOM 2145 C CA . ILE A 1 282 ? 16.773 10.324 -17.696 1.00 91.56 282 ILE A CA 1
ATOM 2146 C C . ILE A 1 282 ? 18.098 9.845 -18.320 1.00 91.56 282 ILE A C 1
ATOM 2148 O O . ILE A 1 282 ? 19.068 10.596 -18.417 1.00 91.56 282 ILE A O 1
ATOM 2152 N N . SER A 1 283 ? 18.156 8.573 -18.718 1.00 92.31 283 SER A N 1
ATOM 2153 C CA . SER A 1 283 ? 19.324 7.934 -19.341 1.00 92.31 283 SER A CA 1
ATOM 2154 C C . SER A 1 283 ? 18.916 6.651 -20.076 1.00 92.31 283 SER A C 1
ATOM 2156 O O . SER A 1 283 ? 17.797 6.168 -19.914 1.00 92.31 283 SER A O 1
ATOM 2158 N N . SER A 1 284 ? 19.822 6.046 -20.849 1.00 93.31 284 SER A N 1
ATOM 2159 C CA . SER A 1 284 ? 19.554 4.767 -21.527 1.00 93.31 284 SER A CA 1
ATOM 2160 C C . SER A 1 284 ? 19.400 3.570 -20.573 1.00 93.31 284 SER A C 1
ATOM 2162 O O . SER A 1 284 ? 18.911 2.528 -21.000 1.00 93.31 284 SER A O 1
ATOM 2164 N N . ASN A 1 285 ? 19.769 3.699 -19.292 1.00 90.38 285 ASN A N 1
ATOM 2165 C CA . ASN A 1 285 ? 19.563 2.652 -18.283 1.00 90.38 285 ASN A CA 1
ATOM 2166 C C . ASN A 1 285 ? 18.133 2.620 -17.727 1.00 90.38 285 ASN A C 1
ATOM 2168 O O . ASN A 1 285 ? 17.676 1.561 -17.321 1.00 90.38 285 ASN A O 1
ATOM 2172 N N . VAL A 1 286 ? 17.434 3.759 -17.726 1.00 90.56 286 VAL A N 1
ATOM 2173 C CA . VAL A 1 286 ? 16.050 3.882 -17.220 1.00 90.56 286 VAL A CA 1
ATOM 2174 C C . VAL A 1 286 ? 15.005 3.852 -18.341 1.00 90.56 286 VAL A C 1
ATOM 2176 O O . VAL A 1 286 ? 13.809 3.983 -18.097 1.00 90.56 286 VAL A O 1
ATOM 2179 N N . ILE A 1 287 ? 15.450 3.691 -19.589 1.00 95.19 287 ILE A N 1
ATOM 2180 C CA . ILE A 1 287 ? 14.583 3.418 -20.734 1.00 95.19 287 ILE A CA 1
ATOM 2181 C C . ILE A 1 287 ? 14.642 1.917 -20.976 1.00 95.19 287 ILE A C 1
ATOM 2183 O O . ILE A 1 287 ? 15.665 1.400 -21.428 1.00 95.19 287 ILE A O 1
ATOM 2187 N N . LEU A 1 288 ? 13.554 1.225 -20.661 1.00 94.56 288 LEU A N 1
ATOM 2188 C CA . LEU A 1 288 ? 13.389 -0.189 -20.956 1.00 94.56 288 LEU A CA 1
ATOM 2189 C C . LEU A 1 288 ? 12.638 -0.359 -22.270 1.00 94.56 288 LEU A C 1
ATOM 2191 O O . LEU A 1 288 ? 11.936 0.545 -22.724 1.00 94.56 288 LEU A O 1
ATOM 2195 N N . LEU A 1 289 ? 12.799 -1.530 -22.867 1.00 94.12 289 LEU A N 1
ATOM 2196 C CA . LEU A 1 289 ? 12.131 -1.913 -24.100 1.00 94.12 289 LEU A CA 1
ATOM 2197 C C . LEU A 1 289 ? 11.183 -3.066 -23.800 1.00 94.12 289 LEU A C 1
ATOM 2199 O O . LEU A 1 289 ? 11.570 -4.041 -23.150 1.00 94.12 289 LEU A O 1
ATOM 2203 N N . ASP A 1 290 ? 9.936 -2.943 -24.238 1.00 92.31 290 ASP A N 1
ATOM 2204 C CA . ASP A 1 290 ? 9.004 -4.067 -24.226 1.00 92.31 290 ASP A CA 1
ATOM 2205 C C . ASP A 1 290 ? 9.210 -4.981 -25.442 1.00 92.31 290 ASP A C 1
ATOM 2207 O O . ASP A 1 290 ? 10.158 -4.810 -26.210 1.00 92.31 290 ASP A O 1
ATOM 2211 N N . GLU A 1 291 ? 8.345 -5.985 -25.578 1.00 90.38 291 GLU A N 1
ATOM 2212 C CA . GLU A 1 291 ? 8.408 -7.025 -26.612 1.00 90.38 291 GLU A CA 1
ATOM 2213 C C . GLU A 1 291 ? 8.370 -6.455 -28.043 1.00 90.38 291 GLU A C 1
ATOM 2215 O O . GLU A 1 291 ? 8.980 -7.040 -28.937 1.00 90.38 291 GLU A O 1
ATOM 2220 N N . ASP A 1 292 ? 7.766 -5.278 -28.237 1.00 92.25 292 ASP A N 1
ATOM 2221 C CA . ASP A 1 292 ? 7.613 -4.596 -29.531 1.00 92.25 292 ASP A CA 1
ATOM 2222 C C . ASP A 1 292 ? 8.717 -3.549 -29.801 1.00 92.25 292 ASP A C 1
ATOM 2224 O O . ASP A 1 292 ? 8.666 -2.798 -30.785 1.00 92.25 292 ASP A O 1
ATOM 2228 N N . PHE A 1 293 ? 9.739 -3.509 -28.936 1.00 92.12 293 PHE A N 1
ATOM 2229 C CA . PHE A 1 293 ? 10.793 -2.490 -28.903 1.00 92.12 293 PHE A CA 1
ATOM 2230 C C . PHE A 1 293 ? 10.262 -1.067 -28.673 1.00 92.12 293 PHE A C 1
ATOM 2232 O O . PHE A 1 293 ? 10.915 -0.090 -29.054 1.00 92.12 293 PHE A O 1
ATOM 2239 N N . ASP A 1 294 ? 9.111 -0.922 -28.014 1.00 95.25 294 ASP A N 1
ATOM 2240 C CA . ASP A 1 294 ? 8.631 0.383 -27.584 1.00 95.25 294 ASP A CA 1
ATOM 2241 C C . ASP A 1 294 ? 9.317 0.819 -26.286 1.00 95.25 294 ASP A C 1
ATOM 2243 O O . ASP A 1 294 ? 9.524 0.051 -25.342 1.00 95.25 294 ASP A O 1
ATOM 2247 N N . ALA A 1 295 ? 9.681 2.102 -26.244 1.00 97.38 295 ALA A N 1
ATOM 2248 C CA . ALA A 1 295 ? 10.353 2.695 -25.098 1.00 97.38 295 ALA A CA 1
ATOM 2249 C C . ALA A 1 295 ? 9.395 2.859 -23.916 1.00 97.38 295 ALA A C 1
ATOM 2251 O O . ALA A 1 295 ? 8.338 3.486 -24.049 1.00 97.38 295 ALA A O 1
ATOM 2252 N N . ARG A 1 296 ? 9.819 2.382 -22.743 1.00 97.12 296 ARG A N 1
ATOM 2253 C CA . ARG A 1 296 ? 9.135 2.563 -21.461 1.00 97.12 296 ARG A CA 1
ATOM 2254 C C . ARG A 1 296 ? 10.084 3.129 -20.414 1.00 97.12 296 ARG A C 1
ATOM 2256 O O . ARG A 1 296 ? 11.080 2.506 -20.061 1.00 97.12 296 ARG A O 1
ATOM 2263 N N . ILE A 1 297 ? 9.764 4.317 -19.916 1.00 95.25 297 ILE A N 1
ATOM 2264 C CA . ILE A 1 297 ? 10.561 5.004 -18.897 1.00 95.25 297 ILE A CA 1
ATOM 2265 C C . ILE A 1 297 ? 10.190 4.463 -17.510 1.00 95.25 297 ILE A C 1
ATOM 2267 O O . ILE A 1 297 ? 9.006 4.429 -17.165 1.00 95.25 297 ILE A O 1
ATOM 2271 N N . MET A 1 298 ? 11.187 4.044 -16.729 1.00 91.31 298 MET A N 1
ATOM 2272 C CA . MET A 1 298 ? 11.044 3.665 -15.313 1.00 91.31 298 MET A CA 1
ATOM 2273 C C . MET A 1 298 ? 11.505 4.794 -14.376 1.00 91.31 298 MET A C 1
ATOM 2275 O O . MET A 1 298 ? 11.947 5.832 -14.845 1.00 91.31 298 MET A O 1
ATOM 2279 N N . ASP A 1 299 ? 11.386 4.610 -13.061 1.00 87.94 299 ASP A N 1
ATOM 2280 C CA . ASP A 1 299 ? 11.927 5.496 -12.009 1.00 87.94 299 ASP A CA 1
ATOM 2281 C C . ASP A 1 299 ? 11.436 6.957 -12.007 1.00 87.94 299 ASP A C 1
ATOM 2283 O O . ASP A 1 299 ? 11.983 7.828 -11.319 1.00 87.94 299 ASP A O 1
ATOM 2287 N N . PHE A 1 300 ? 10.357 7.254 -12.733 1.00 89.69 300 PHE A N 1
ATOM 2288 C CA . PHE A 1 300 ? 9.737 8.575 -12.712 1.00 89.69 300 PHE A CA 1
ATOM 2289 C C . PHE A 1 300 ? 9.102 8.868 -11.345 1.00 89.69 300 PHE A C 1
ATOM 2291 O O . PHE A 1 300 ? 8.493 8.014 -10.706 1.00 89.69 300 PHE A O 1
ATOM 2298 N N . GLY A 1 301 ? 9.231 10.113 -10.878 1.00 86.00 301 GLY A N 1
ATOM 2299 C CA . GLY A 1 301 ? 8.640 10.555 -9.610 1.00 86.00 301 GLY A CA 1
ATOM 2300 C C . GLY A 1 301 ? 9.341 10.049 -8.341 1.00 86.00 301 GLY A C 1
ATOM 2301 O O . GLY A 1 301 ? 9.028 10.548 -7.260 1.00 86.00 301 GLY A O 1
ATOM 2302 N N . LEU A 1 302 ? 10.332 9.154 -8.454 1.00 83.88 302 LEU A N 1
ATOM 2303 C CA . LEU A 1 302 ? 11.089 8.629 -7.309 1.00 83.88 302 LEU A CA 1
ATOM 2304 C C . LEU A 1 302 ? 12.075 9.641 -6.716 1.00 83.88 302 LEU A C 1
ATOM 2306 O O . LEU A 1 302 ? 12.477 9.513 -5.562 1.00 83.88 302 LEU A O 1
ATOM 2310 N N . ALA A 1 303 ? 12.424 10.686 -7.467 1.00 73.81 303 ALA A N 1
ATOM 2311 C CA . ALA A 1 303 ? 13.293 11.763 -7.007 1.00 73.81 303 ALA A CA 1
ATOM 2312 C C . ALA A 1 303 ? 12.856 12.371 -5.662 1.00 73.81 303 ALA A C 1
ATOM 2314 O O . ALA A 1 303 ? 13.695 12.639 -4.810 1.00 73.81 303 ALA A O 1
ATOM 2315 N N . ARG A 1 304 ? 11.543 12.525 -5.443 1.00 71.81 304 ARG A N 1
ATOM 2316 C CA . ARG A 1 304 ? 10.975 13.078 -4.199 1.00 71.81 304 ARG A CA 1
ATOM 2317 C C . ARG A 1 304 ? 11.110 12.139 -2.994 1.00 71.81 304 ARG A C 1
ATOM 2319 O O . ARG A 1 304 ? 10.915 12.574 -1.866 1.00 71.81 304 ARG A O 1
ATOM 2326 N N . LEU A 1 305 ? 11.403 10.858 -3.227 1.00 72.81 305 LEU A N 1
ATOM 2327 C CA . LEU A 1 305 ? 11.590 9.844 -2.183 1.00 72.81 305 LEU A CA 1
ATOM 2328 C C . LEU A 1 305 ? 13.027 9.818 -1.657 1.00 72.81 305 LEU A C 1
ATOM 2330 O O . LEU A 1 305 ? 13.281 9.293 -0.570 1.00 72.81 305 LEU A O 1
ATOM 2334 N N . MET A 1 306 ? 13.960 10.338 -2.454 1.00 68.94 306 MET A N 1
ATOM 2335 C CA . MET A 1 306 ? 15.375 10.381 -2.142 1.00 68.94 306 MET A CA 1
ATOM 2336 C C . MET A 1 306 ? 15.715 11.729 -1.512 1.00 68.94 306 MET A C 1
ATOM 2338 O O . MET A 1 306 ? 15.284 12.772 -1.993 1.00 68.94 306 MET A O 1
ATOM 2342 N N . ALA A 1 307 ? 16.520 11.718 -0.450 1.00 55.72 307 ALA A N 1
ATOM 2343 C CA . ALA A 1 307 ? 17.089 12.934 0.123 1.00 55.72 307 ALA A CA 1
ATOM 2344 C C . ALA A 1 307 ? 18.138 13.508 -0.839 1.00 55.72 307 ALA A C 1
ATOM 2346 O O . ALA A 1 307 ? 19.332 13.255 -0.695 1.00 55.72 307 ALA A O 1
ATOM 2347 N N . LEU A 1 308 ? 17.697 14.202 -1.883 1.00 46.59 308 LEU A N 1
ATOM 2348 C CA . LEU A 1 308 ? 18.574 14.831 -2.860 1.00 46.59 308 LEU A CA 1
ATOM 2349 C C . LEU A 1 308 ? 18.115 16.270 -3.089 1.00 46.59 308 LEU A C 1
ATOM 2351 O O . LEU A 1 308 ? 17.301 16.522 -3.970 1.00 46.59 308 LEU A O 1
ATOM 2355 N N . PHE A 1 309 ? 18.725 17.129 -2.262 1.00 42.41 309 PHE A N 1
ATOM 2356 C CA . PHE A 1 309 ? 18.754 18.598 -2.218 1.00 42.41 309 PHE A CA 1
ATOM 2357 C C . PHE A 1 309 ? 17.415 19.324 -2.071 1.00 42.41 309 PHE A C 1
ATOM 2359 O O . PHE A 1 309 ? 16.635 19.388 -3.043 1.00 42.41 309 PHE A O 1
#

Secondary structure (DSSP, 8-state):
-HHHHHHHHHHHHHHHHSB-TT-TTTT--TT--STTGGGGSTTEEES-TTS--EEEEE-TTS--EEPPPGGGGG-TT--EEE--SSEEB----SSTT-TT--SSPGGGGG-TT--EEE--SSB-EEEPPGGGTTS-GGGGTT-TEEEBTTTBPPPP--GGG-EEEEE-SSEEEEEEE-TTS-EEEEEEES---S-HHHHHHHHHHHHT---TTBPPEEEEEEETTEEEEEEE--TT-BHHHHHHH-GGG--HHHHHHHHHHHHHHHHHHHHTSSS----S--STTSEEE-TT--EEE-STTGGGGS---

pLDDT: mean 85.78, std 13.29, range [36.56, 98.62]

Sequence (309 aa):
MAAEEDDVKCLQGVQSSLSDPQGKLSAWTFQNASAGFLCHFVGVTCWNDQQNRLISLELGEMQLTGEIPDSLQYCHVLQSLDLSSNNLSGSIPTEIYNKLSGSIPYELSSLGRLKKFSVAHNDLSGTIPSFLGAFDSSDFVGNSGLCGGPLGKCGGLSKKNLAIIIAGRTGTTYKAVLPDGSALAIERLNTCQLSEKQFRLEMNRLGQLRHPNLVPLLGFCVVVEEKLLVYKHLSNGTLYSLLNANPTVLDWPTRFRIGLGAARGLAWLHHGCQPPILHQYISSNVILLDEDFDARIMDFGLARLMALF

Radius of gyration: 23.58 Å; chains: 1; bounding box: 58×40×67 Å